Protein AF-L5LLX9-F1 (afdb_monomer_lite)

Sequence (230 aa):
MHPSSLPSRFGAACELLKAAAVCFLLDHAPSPGHPPTCQAASSGLTLPQDLESRKSFVHVKNLYLDSMDEDILYHLDLGTKTHNLPAMFEDVKHGMGIPSISIMLHELIKLLHHAQCCDVTMIRMGTSGGIGQGRLDGALCSFSREKKADYSKRAQIVAVRNIEMESTVFATMCRRCGLKAAAVCVTLLDRLECDQINLPHDILVEYQPRPQLLISNFIKQRVGLHDQPS

Structure (mmCIF, N/CA/C/O backbone):
data_AF-L5LLX9-F1
#
_entry.id   AF-L5LLX9-F1
#
loop_
_atom_site.group_PDB
_atom_site.id
_atom_site.type_symbol
_atom_site.label_atom_id
_atom_site.label_alt_id
_atom_site.label_comp_id
_atom_site.label_asym_id
_atom_site.label_entity_id
_atom_site.label_seq_id
_atom_site.pdbx_PDB_ins_code
_atom_site.Cartn_x
_atom_site.Cartn_y
_atom_site.Cartn_z
_atom_site.occupancy
_atom_site.B_iso_or_equiv
_atom_site.auth_seq_id
_atom_site.auth_comp_id
_atom_site.auth_asym_id
_atom_site.auth_atom_id
_atom_site.pdbx_PDB_model_num
ATOM 1 N N . MET A 1 1 ? 1.844 50.316 -21.489 1.00 34.97 1 MET A N 1
ATOM 2 C CA . MET A 1 1 ? 3.071 49.677 -20.969 1.00 34.97 1 MET A CA 1
ATOM 3 C C . MET A 1 1 ? 2.694 48.940 -19.696 1.00 34.97 1 MET A C 1
ATOM 5 O O . MET A 1 1 ? 2.284 49.575 -18.736 1.00 34.97 1 MET A O 1
ATOM 9 N N . HIS A 1 2 ? 2.678 47.611 -19.769 1.00 28.36 2 HIS A N 1
ATOM 10 C CA . HIS A 1 2 ? 2.251 46.700 -18.705 1.00 28.36 2 HIS A CA 1
ATOM 11 C C . HIS A 1 2 ? 3.305 46.595 -17.590 1.00 28.36 2 HIS A C 1
ATOM 13 O O . HIS A 1 2 ? 4.485 46.471 -17.916 1.00 28.36 2 HIS A O 1
ATOM 19 N N . PRO A 1 3 ? 2.904 46.530 -16.308 1.00 33.25 3 PRO A N 1
ATOM 20 C CA . PRO A 1 3 ? 3.707 45.923 -15.260 1.00 33.25 3 PRO A CA 1
ATOM 21 C C . PRO A 1 3 ? 3.476 44.404 -15.228 1.00 33.25 3 PRO A C 1
ATOM 23 O O . PRO A 1 3 ? 2.347 43.915 -15.291 1.00 33.25 3 PRO A O 1
ATOM 26 N N . SER A 1 4 ? 4.580 43.669 -15.157 1.00 31.38 4 SER A N 1
ATOM 27 C CA . SER A 1 4 ? 4.689 42.215 -15.053 1.00 31.38 4 SER A CA 1
ATOM 28 C C . SER A 1 4 ? 4.192 41.701 -13.697 1.00 31.38 4 SER A C 1
ATOM 30 O O . SER A 1 4 ? 4.775 42.021 -12.661 1.00 31.38 4 SER A O 1
ATOM 32 N N . SER A 1 5 ? 3.146 40.875 -13.706 1.00 34.12 5 SER A N 1
ATOM 33 C CA . SER A 1 5 ? 2.647 40.142 -12.543 1.00 34.12 5 SER A CA 1
ATOM 34 C C . SER A 1 5 ? 3.367 38.798 -12.379 1.00 34.12 5 SER A C 1
ATOM 36 O O . SER A 1 5 ? 3.485 38.008 -13.314 1.00 34.12 5 SER A O 1
ATOM 38 N N . LEU A 1 6 ? 3.839 38.540 -11.155 1.00 31.09 6 LEU A N 1
ATOM 39 C CA . LEU A 1 6 ? 4.259 37.224 -10.668 1.00 31.09 6 LEU A CA 1
ATOM 40 C C . LEU A 1 6 ? 3.142 36.181 -10.883 1.00 31.09 6 LEU A C 1
ATOM 42 O O . LEU A 1 6 ? 1.977 36.495 -10.620 1.00 31.09 6 LEU A O 1
ATOM 46 N N . PRO A 1 7 ? 3.457 34.923 -11.239 1.00 33.03 7 PRO A N 1
ATOM 47 C CA . PRO A 1 7 ? 2.467 33.858 -11.200 1.00 33.03 7 PRO A CA 1
ATOM 48 C C . PRO A 1 7 ? 2.087 33.546 -9.744 1.00 33.03 7 PRO A C 1
ATOM 50 O O . PRO A 1 7 ? 2.929 33.295 -8.880 1.00 33.03 7 PRO A O 1
ATOM 53 N N . SER A 1 8 ? 0.783 33.588 -9.476 1.00 31.34 8 SER A N 1
ATOM 54 C CA . SER A 1 8 ? 0.161 33.326 -8.182 1.00 31.34 8 SER A CA 1
ATOM 55 C C . SER A 1 8 ? 0.503 31.932 -7.646 1.00 31.34 8 SER A C 1
ATOM 57 O O . SER A 1 8 ? 0.314 30.926 -8.335 1.00 31.34 8 SER A O 1
ATOM 59 N N . ARG A 1 9 ? 0.894 31.874 -6.368 1.00 34.03 9 ARG A N 1
ATOM 60 C CA . ARG A 1 9 ? 1.218 30.678 -5.562 1.00 34.03 9 ARG A CA 1
ATOM 61 C C . ARG A 1 9 ? 0.104 29.615 -5.442 1.00 34.03 9 ARG A C 1
ATOM 63 O O . ARG A 1 9 ? 0.289 28.629 -4.742 1.00 34.03 9 ARG A O 1
ATOM 70 N N . PHE A 1 10 ? -1.016 29.765 -6.143 1.00 28.17 10 PHE A N 1
ATOM 71 C CA . PHE A 1 10 ? -2.101 28.780 -6.195 1.00 28.17 10 PHE A CA 1
ATOM 72 C C . PHE A 1 10 ? -1.931 27.716 -7.296 1.00 28.17 10 PHE A C 1
ATOM 74 O O . PHE A 1 10 ? -2.568 26.670 -7.232 1.00 28.17 10 PHE A O 1
ATOM 81 N N . GLY A 1 11 ? -1.044 27.932 -8.278 1.00 24.66 11 GLY A N 1
ATOM 82 C CA . GLY A 1 11 ? -0.850 26.997 -9.399 1.00 24.66 11 GLY A CA 1
ATOM 83 C C . GLY A 1 11 ? 0.030 25.775 -9.096 1.00 24.66 11 GLY A C 1
ATOM 84 O O . GLY A 1 11 ? -0.151 24.727 -9.705 1.00 24.66 11 GLY A O 1
ATOM 85 N N . ALA A 1 12 ? 0.951 25.866 -8.131 1.00 27.83 12 ALA A N 1
ATOM 86 C CA . ALA A 1 12 ? 1.911 24.790 -7.845 1.00 27.83 12 ALA A CA 1
ATOM 87 C C . ALA A 1 12 ? 1.344 23.670 -6.947 1.00 27.83 12 ALA A C 1
ATOM 89 O O . ALA A 1 12 ? 1.822 22.538 -6.990 1.00 27.83 12 ALA A O 1
ATOM 90 N N . ALA A 1 13 ? 0.289 23.952 -6.175 1.00 26.92 13 ALA A N 1
ATOM 91 C CA . ALA A 1 13 ? -0.373 22.951 -5.336 1.00 26.92 13 ALA A CA 1
ATOM 92 C C . ALA A 1 13 ? -1.176 21.920 -6.159 1.00 26.92 13 ALA A C 1
ATOM 94 O O . ALA A 1 13 ? -1.379 20.796 -5.706 1.00 26.92 13 ALA A O 1
ATOM 95 N N . CYS A 1 14 ? -1.579 22.269 -7.388 1.00 25.20 14 CYS A N 1
ATOM 96 C CA . CYS A 1 14 ? -2.302 21.364 -8.287 1.00 25.20 14 CYS A CA 1
ATOM 97 C C . CYS A 1 14 ? -1.404 20.296 -8.939 1.00 25.20 14 CYS A C 1
ATOM 99 O O . CYS A 1 14 ? -1.887 19.215 -9.268 1.00 25.20 14 CYS A O 1
ATOM 101 N N . GLU A 1 15 ? -0.099 20.547 -9.088 1.00 27.12 15 GLU A N 1
ATOM 102 C CA . GLU A 1 15 ? 0.833 19.564 -9.665 1.00 27.12 15 GLU A CA 1
ATOM 103 C C . GLU A 1 15 ? 1.359 18.569 -8.619 1.00 27.12 15 GLU A C 1
ATOM 105 O O . GLU A 1 15 ? 1.598 17.406 -8.943 1.00 27.12 15 GLU A O 1
ATOM 110 N N . LEU A 1 16 ? 1.437 18.958 -7.339 1.00 28.89 16 LEU A N 1
ATOM 111 C CA . LEU A 1 16 ? 1.829 18.032 -6.265 1.00 28.89 16 LEU A CA 1
ATOM 112 C C . LEU A 1 16 ? 0.781 16.934 -6.004 1.00 28.89 16 LEU A C 1
ATOM 114 O O . LEU A 1 16 ? 1.125 15.851 -5.534 1.00 28.89 16 LEU A O 1
ATOM 118 N N . LEU A 1 17 ? -0.485 17.178 -6.361 1.00 27.59 17 LEU A N 1
ATOM 119 C CA . LEU A 1 17 ? -1.554 16.178 -6.278 1.00 27.59 17 LEU A CA 1
ATOM 120 C C . LEU A 1 17 ? -1.518 15.133 -7.403 1.00 27.59 17 LEU A C 1
ATOM 122 O O . LEU A 1 17 ? -2.170 14.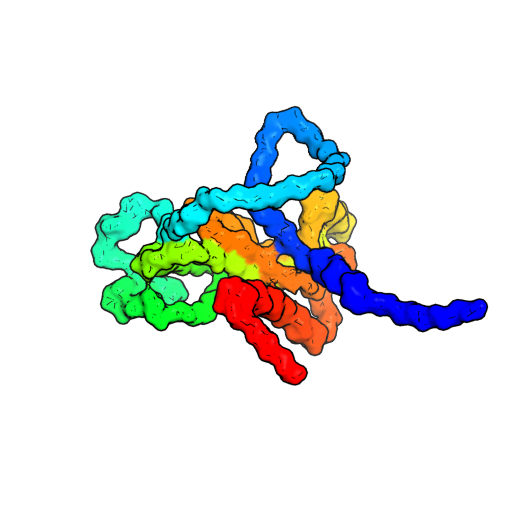100 -7.273 1.00 27.59 17 LEU A O 1
ATOM 126 N N . LYS A 1 18 ? -0.740 15.332 -8.475 1.00 26.73 18 LYS A N 1
ATOM 127 C CA . LYS A 1 18 ? -0.615 14.333 -9.553 1.00 26.73 18 LYS A CA 1
ATOM 128 C C . LYS A 1 18 ? 0.364 13.200 -9.227 1.00 26.73 18 LYS A C 1
ATOM 130 O O . LYS A 1 18 ? 0.332 12.170 -9.895 1.00 26.73 18 LYS A O 1
ATOM 135 N N . ALA A 1 19 ? 1.198 13.357 -8.196 1.00 28.95 19 ALA A N 1
ATOM 136 C CA . ALA A 1 19 ? 2.178 12.352 -7.773 1.00 28.95 19 ALA A CA 1
ATOM 137 C C . ALA A 1 19 ? 1.710 11.474 -6.595 1.00 28.95 19 ALA A C 1
ATOM 139 O O . ALA A 1 19 ? 2.349 10.467 -6.290 1.00 28.95 19 ALA A O 1
ATOM 140 N N . ALA A 1 20 ? 0.589 11.809 -5.950 1.00 28.53 20 ALA A N 1
ATOM 141 C CA . ALA A 1 20 ? -0.061 10.921 -4.998 1.00 28.53 20 ALA A CA 1
ATOM 142 C C . ALA A 1 20 ? -0.943 9.952 -5.789 1.00 28.53 20 ALA A C 1
ATOM 144 O O . ALA A 1 20 ? -1.993 10.333 -6.301 1.00 28.53 20 ALA A O 1
ATOM 145 N N . ALA A 1 21 ? -0.505 8.701 -5.934 1.00 33.38 21 ALA A N 1
ATOM 146 C CA . ALA A 1 21 ? -1.344 7.639 -6.468 1.00 33.38 21 ALA A CA 1
ATOM 147 C C . ALA A 1 21 ? -2.553 7.459 -5.535 1.00 33.38 21 ALA A C 1
ATOM 149 O O . ALA A 1 21 ? -2.498 6.738 -4.542 1.00 33.38 21 ALA A O 1
ATOM 150 N N . VAL A 1 22 ? -3.641 8.166 -5.840 1.00 34.09 22 VAL A N 1
ATOM 151 C CA . VAL A 1 22 ? -4.954 7.949 -5.247 1.00 34.09 22 VAL A CA 1
ATOM 152 C C . VAL A 1 22 ? -5.405 6.579 -5.736 1.00 34.09 22 VAL A C 1
ATOM 154 O O . VAL A 1 22 ? -5.939 6.433 -6.835 1.00 34.09 22 VAL A O 1
ATOM 157 N N . CYS A 1 23 ? -5.159 5.547 -4.931 1.00 31.33 23 CYS A N 1
ATOM 158 C CA . CYS A 1 23 ? -5.988 4.356 -4.988 1.00 31.33 23 CYS A CA 1
ATOM 159 C C . CYS A 1 23 ? -7.395 4.857 -4.647 1.00 31.33 23 CYS A C 1
ATOM 161 O O . CYS A 1 23 ? -7.635 5.275 -3.512 1.00 31.33 23 CYS A O 1
ATOM 163 N N . PHE A 1 24 ? -8.252 4.973 -5.666 1.00 29.52 24 PHE A N 1
ATOM 164 C CA . PHE A 1 24 ? -9.612 5.478 -5.522 1.00 29.52 24 PHE A CA 1
ATOM 165 C C . PHE A 1 24 ? -10.263 4.822 -4.307 1.00 29.52 24 PHE A C 1
ATOM 167 O O . PHE A 1 24 ? -10.230 3.598 -4.158 1.00 29.52 24 PHE A O 1
ATOM 174 N N . LEU A 1 25 ? -10.845 5.668 -3.454 1.00 30.27 25 LEU A N 1
ATOM 175 C CA . LEU A 1 25 ? -11.886 5.280 -2.517 1.00 30.27 25 LEU A CA 1
ATOM 176 C C . LEU A 1 25 ? -12.782 4.267 -3.234 1.00 30.27 25 LEU A C 1
ATOM 178 O O . LEU A 1 25 ? -13.379 4.590 -4.260 1.00 30.27 25 LEU A O 1
ATOM 182 N N . LEU A 1 26 ? -12.825 3.032 -2.733 1.00 32.56 26 LEU A N 1
ATOM 183 C CA . LEU A 1 26 ? -13.758 2.007 -3.193 1.00 32.56 26 LEU A CA 1
ATOM 184 C C . LEU A 1 26 ? -15.173 2.358 -2.708 1.00 32.56 26 LEU A C 1
ATOM 186 O O . LEU A 1 26 ? -15.814 1.546 -2.047 1.00 32.56 26 LEU A O 1
ATOM 190 N N . ASP A 1 27 ? -15.652 3.556 -3.032 1.00 30.58 27 ASP A N 1
ATOM 191 C CA . ASP A 1 27 ? -17.073 3.848 -3.035 1.00 30.58 27 ASP A CA 1
ATOM 192 C C . ASP A 1 27 ? -17.592 3.620 -4.455 1.00 30.58 27 ASP A C 1
ATOM 194 O O . ASP A 1 27 ? -17.267 4.328 -5.403 1.00 30.58 27 ASP A O 1
ATOM 198 N N . HIS A 1 28 ? -18.388 2.554 -4.547 1.00 31.61 28 HIS A N 1
ATOM 199 C CA . HIS A 1 28 ? -19.226 2.129 -5.667 1.00 31.61 28 HIS A CA 1
ATOM 200 C C . HIS A 1 28 ? -18.502 1.507 -6.873 1.00 31.61 28 HIS A C 1
ATOM 202 O O . HIS A 1 28 ? -18.002 2.163 -7.780 1.00 31.61 28 HIS A O 1
ATOM 208 N N . ALA A 1 29 ? -18.538 0.170 -6.916 1.00 31.05 29 ALA A N 1
ATOM 209 C CA . ALA A 1 29 ? -18.331 -0.572 -8.153 1.00 31.05 29 ALA A CA 1
ATOM 210 C C . ALA A 1 29 ? -19.481 -0.256 -9.137 1.00 31.05 29 ALA A C 1
ATOM 212 O O . ALA A 1 29 ? -20.641 -0.324 -8.720 1.00 31.05 29 ALA A O 1
ATOM 213 N N . PRO A 1 30 ? -19.211 0.047 -10.420 1.00 33.12 30 PRO A N 1
ATOM 214 C CA . PRO A 1 30 ? -20.263 0.172 -11.416 1.00 33.12 30 PRO A CA 1
ATOM 215 C C . PRO A 1 30 ? -20.834 -1.210 -11.753 1.00 33.12 30 PRO A C 1
ATOM 217 O O . PRO A 1 30 ? -20.099 -2.181 -11.943 1.00 33.12 30 PRO A O 1
ATOM 220 N N . SER A 1 31 ? -22.160 -1.295 -11.830 1.00 31.69 31 SER A N 1
ATOM 221 C CA . SER A 1 31 ? -22.887 -2.459 -12.339 1.00 31.69 31 SER A CA 1
ATOM 222 C C . SER A 1 31 ? -22.515 -2.750 -13.806 1.00 31.69 31 SER A C 1
ATOM 224 O O . SER A 1 31 ? -22.332 -1.810 -14.584 1.00 31.69 31 SER A O 1
ATOM 226 N N . PRO A 1 32 ? -22.409 -4.027 -14.218 1.00 32.22 32 PRO A N 1
ATOM 227 C CA . PRO A 1 32 ? -21.946 -4.386 -15.554 1.00 32.22 32 PRO A CA 1
ATOM 228 C C . PRO A 1 32 ? -23.016 -4.071 -16.610 1.00 32.22 32 PRO A C 1
ATOM 230 O O . PRO A 1 32 ? -24.136 -4.564 -16.513 1.00 32.22 32 PRO A O 1
ATOM 233 N N . GLY A 1 33 ? -22.671 -3.271 -17.629 1.00 38.00 33 GLY A N 1
ATOM 234 C CA . GLY A 1 33 ? -23.539 -3.085 -18.802 1.00 38.00 33 GLY A CA 1
ATOM 235 C C . GLY A 1 33 ? -23.416 -1.788 -19.610 1.00 38.00 33 GLY A C 1
ATOM 236 O O . GLY A 1 33 ? -24.033 -1.715 -20.670 1.00 38.00 33 GLY A O 1
ATOM 237 N N . HIS A 1 34 ? -22.648 -0.775 -19.190 1.00 33.97 34 HIS A N 1
ATOM 238 C CA . HIS A 1 34 ? -22.508 0.479 -19.954 1.00 33.97 34 HIS A CA 1
ATOM 239 C C . HIS A 1 34 ? -21.045 0.927 -20.120 1.00 33.97 34 HIS A C 1
ATOM 241 O O . HIS A 1 34 ? -20.275 0.843 -19.162 1.00 33.97 34 HIS A O 1
ATOM 247 N N . PRO A 1 35 ? -20.642 1.404 -21.317 1.00 29.98 35 PRO A N 1
ATOM 248 C CA . PRO A 1 35 ? -19.323 1.990 -21.529 1.00 29.98 35 PRO A CA 1
ATOM 249 C C . PRO A 1 35 ? -19.199 3.330 -20.776 1.00 29.98 35 PRO A C 1
ATOM 251 O O . PRO A 1 35 ? -20.192 4.049 -20.641 1.00 29.98 35 PRO A O 1
ATOM 254 N N . PRO A 1 36 ? -18.003 3.697 -20.278 1.00 34.09 36 PRO A N 1
ATOM 255 C CA . PRO A 1 36 ? -17.826 4.937 -19.537 1.00 34.09 36 PRO A CA 1
ATOM 256 C C . PRO A 1 36 ? -17.851 6.132 -20.497 1.00 34.09 36 PRO A C 1
ATOM 258 O O . PRO A 1 36 ? -16.930 6.333 -21.287 1.00 34.09 36 PRO A O 1
ATOM 261 N N . THR A 1 37 ? -18.904 6.942 -20.411 1.00 30.22 37 THR A N 1
ATOM 262 C CA . THR A 1 37 ? -18.988 8.245 -21.083 1.00 30.22 37 THR A CA 1
ATOM 263 C C . THR A 1 37 ? -18.555 9.333 -20.103 1.00 30.22 37 THR A C 1
ATOM 265 O O . THR A 1 37 ? -19.164 9.499 -19.049 1.00 30.22 37 THR A O 1
ATOM 268 N N . CYS A 1 38 ? -17.504 10.083 -20.437 1.00 28.23 38 CYS A N 1
ATOM 269 C CA . CYS A 1 38 ? -17.106 11.273 -19.689 1.00 28.23 38 CYS A CA 1
ATOM 270 C C . CYS A 1 38 ? -18.073 12.424 -19.994 1.00 28.23 38 CYS A C 1
ATOM 272 O O . CYS A 1 38 ? -18.045 12.978 -21.091 1.00 28.23 38 CYS A O 1
ATOM 274 N N . GLN A 1 39 ? -18.886 12.826 -19.017 1.00 28.97 39 GLN A N 1
ATOM 275 C CA . GLN A 1 39 ? -19.515 14.145 -19.007 1.00 28.97 39 GLN A CA 1
ATOM 276 C C . GLN A 1 39 ? -19.208 14.850 -17.688 1.00 28.97 39 GLN A C 1
ATOM 278 O O . GLN A 1 39 ? -19.404 14.304 -16.605 1.00 28.97 39 GLN A O 1
ATOM 283 N N . ALA A 1 40 ? -18.698 16.074 -17.806 1.00 35.62 40 ALA A N 1
ATOM 284 C CA . ALA A 1 40 ? -18.550 17.002 -16.702 1.00 35.62 40 ALA A CA 1
ATOM 285 C C . ALA A 1 40 ? -19.939 17.543 -16.336 1.00 35.62 40 ALA A C 1
ATOM 287 O O . ALA A 1 40 ? -20.540 18.275 -17.118 1.00 35.62 40 ALA A O 1
ATOM 288 N N . ALA A 1 41 ? -20.449 17.177 -15.162 1.00 28.48 41 ALA A N 1
ATOM 289 C CA . ALA A 1 41 ? -21.656 17.770 -14.602 1.00 28.48 41 ALA A CA 1
ATOM 290 C C . ALA A 1 41 ? -21.266 18.715 -13.461 1.00 28.48 41 ALA A C 1
ATOM 292 O O . ALA A 1 41 ? -20.909 18.294 -12.361 1.00 28.48 41 ALA A O 1
ATOM 293 N N . SER A 1 42 ? -21.317 20.012 -13.751 1.00 39.03 42 SER A N 1
ATOM 294 C CA . SER A 1 42 ? -21.373 21.079 -12.762 1.00 39.03 42 SER A CA 1
ATOM 295 C C . SER A 1 42 ? -22.816 21.230 -12.278 1.00 39.03 42 SER A C 1
ATOM 297 O O . SER A 1 42 ? -23.642 21.809 -12.980 1.00 39.03 42 SER A O 1
ATOM 299 N N . SER A 1 43 ? -23.133 20.749 -11.081 1.00 32.53 43 SER A N 1
ATOM 300 C CA . SER A 1 43 ? -24.345 21.169 -10.370 1.00 32.53 43 SER A CA 1
ATOM 301 C C . SER A 1 43 ? -24.178 20.920 -8.878 1.00 32.53 43 SER A C 1
ATOM 303 O O . SER A 1 43 ? -23.893 19.800 -8.460 1.00 32.53 43 SER A O 1
ATOM 305 N N . GLY A 1 44 ? -24.310 21.995 -8.098 1.00 42.50 44 GLY A N 1
ATOM 306 C CA . GLY A 1 44 ? -24.160 21.997 -6.650 1.00 42.50 44 GLY A CA 1
ATOM 307 C C . GLY A 1 44 ? -25.065 20.978 -5.965 1.00 42.50 44 GLY A C 1
ATOM 308 O O . GLY A 1 44 ? -26.260 20.906 -6.238 1.00 42.50 44 GLY A O 1
ATOM 309 N N . LEU A 1 45 ? -24.473 20.215 -5.052 1.00 28.69 45 LEU A N 1
ATOM 310 C CA . LEU A 1 45 ? -25.176 19.362 -4.106 1.00 28.69 45 LEU A CA 1
ATOM 311 C C . LEU A 1 45 ? -25.095 20.036 -2.739 1.00 28.69 45 LEU A C 1
ATOM 313 O O . LEU A 1 45 ? -24.060 20.022 -2.075 1.00 28.69 45 LEU A O 1
ATOM 317 N N . THR A 1 46 ? -26.195 20.664 -2.342 1.00 29.03 46 THR A N 1
ATOM 318 C CA . THR A 1 46 ? -26.475 21.015 -0.951 1.00 29.03 46 THR A CA 1
ATOM 319 C C . THR A 1 46 ? -26.511 19.723 -0.134 1.00 29.03 46 THR A C 1
ATOM 321 O O . THR A 1 46 ? -27.255 18.800 -0.461 1.00 29.03 46 THR A O 1
ATOM 324 N N . LEU A 1 47 ? -25.680 19.644 0.908 1.00 30.00 47 LEU A N 1
ATOM 325 C CA . LEU A 1 47 ? -25.637 18.506 1.827 1.00 30.00 47 LEU A CA 1
ATOM 326 C C . LEU A 1 47 ? -26.964 18.430 2.610 1.00 30.00 47 LEU A C 1
ATOM 328 O O . LEU A 1 47 ? -27.328 19.429 3.238 1.00 30.00 47 LEU A O 1
ATOM 332 N N . PRO A 1 48 ? -27.676 17.290 2.631 1.00 30.98 48 PRO A N 1
ATOM 333 C CA . PRO A 1 48 ? -28.788 17.098 3.551 1.00 30.98 48 PRO A CA 1
ATOM 334 C C . PRO A 1 48 ? -28.282 17.119 4.999 1.00 30.98 48 PRO A C 1
ATOM 336 O O . PRO A 1 48 ? -27.362 16.383 5.362 1.00 30.98 48 PRO A O 1
ATOM 339 N N . GLN A 1 49 ? -28.888 17.977 5.815 1.00 37.94 49 GLN A N 1
ATOM 340 C CA . GLN A 1 49 ? -28.796 17.942 7.270 1.00 37.94 49 GLN A CA 1
ATOM 341 C C . GLN A 1 49 ? -29.676 16.780 7.746 1.00 37.94 49 GLN A C 1
ATOM 343 O O . GLN A 1 49 ? -30.888 16.905 7.657 1.00 37.94 49 GLN A O 1
ATOM 348 N N . ASP A 1 50 ? -29.066 15.634 8.079 1.00 37.19 50 ASP A N 1
ATOM 349 C CA . ASP A 1 50 ? -29.551 14.604 9.033 1.00 37.19 50 ASP A CA 1
ATOM 350 C C . ASP A 1 50 ? -28.856 13.244 8.809 1.00 37.19 50 ASP A C 1
ATOM 352 O O . ASP A 1 50 ? -29.483 12.216 8.554 1.00 37.19 50 ASP A O 1
ATOM 356 N N . LEU A 1 51 ? -27.524 13.208 8.935 1.00 41.94 51 LEU A N 1
ATOM 357 C CA . LEU A 1 51 ? -26.816 11.948 9.174 1.00 41.94 51 LEU A CA 1
ATOM 358 C C . LEU A 1 51 ? -26.329 11.941 10.618 1.00 41.94 51 LEU A C 1
ATOM 360 O O . LEU A 1 51 ? -25.194 12.312 10.914 1.00 41.94 51 LEU A O 1
ATOM 364 N N . GLU A 1 52 ? -27.211 11.529 11.524 1.00 41.84 52 GLU A N 1
ATOM 365 C CA . GLU A 1 52 ? -26.818 11.078 12.854 1.00 41.84 52 GLU A CA 1
ATOM 366 C C . GLU A 1 52 ? -25.688 10.049 12.676 1.00 41.84 52 GLU A C 1
ATOM 368 O O . GLU A 1 52 ? -25.879 8.967 12.114 1.00 41.84 52 GLU A O 1
ATOM 373 N N . SER A 1 53 ? -24.471 10.450 13.046 1.00 49.84 53 SER A N 1
ATOM 374 C CA . SER A 1 53 ? -23.233 9.701 12.836 1.00 49.84 53 SER A CA 1
ATOM 375 C C . SER A 1 53 ? -23.275 8.392 13.624 1.00 49.84 53 SER A C 1
ATOM 377 O O . SER A 1 53 ? -22.811 8.326 14.763 1.00 49.84 53 SER A O 1
ATOM 379 N N . ARG A 1 54 ? -23.840 7.332 13.037 1.00 58.38 54 ARG A N 1
ATOM 380 C CA . ARG A 1 54 ? -23.755 5.981 13.600 1.00 58.38 54 ARG A CA 1
ATOM 381 C C . ARG A 1 54 ? -22.282 5.595 13.709 1.00 58.38 54 ARG A C 1
ATOM 383 O O . ARG A 1 54 ? -21.624 5.410 12.688 1.00 58.38 54 ARG A O 1
ATOM 390 N N . LYS A 1 55 ? -21.795 5.460 14.945 1.00 66.12 55 LYS A N 1
ATOM 391 C CA . LYS A 1 55 ? -20.458 4.937 15.246 1.00 66.12 55 LYS A CA 1
ATOM 392 C C . LYS A 1 55 ? -20.311 3.549 14.627 1.00 66.12 55 LYS A C 1
ATOM 394 O O . LYS A 1 55 ? -21.086 2.647 14.951 1.00 66.12 55 LYS A O 1
ATOM 399 N N . SER A 1 56 ? -19.339 3.374 13.737 1.00 80.19 56 SER A N 1
ATOM 400 C CA . SER A 1 56 ? -19.057 2.082 13.108 1.00 80.19 56 SER A CA 1
ATOM 401 C C . SER A 1 56 ? -17.975 1.358 13.899 1.00 80.19 56 SER A C 1
ATOM 403 O O . SER A 1 56 ? -16.812 1.758 13.863 1.00 80.19 56 SER A O 1
ATOM 405 N N . PHE A 1 57 ? -18.341 0.298 14.617 1.00 83.25 57 PHE A N 1
ATOM 406 C CA . PHE A 1 57 ? -17.383 -0.526 15.358 1.00 83.25 57 PHE A CA 1
ATOM 407 C C . PHE A 1 57 ? -16.523 -1.379 14.422 1.00 83.25 57 PHE A C 1
ATOM 409 O O . PHE A 1 57 ? -16.931 -1.719 13.310 1.00 83.25 57 PHE A O 1
ATOM 416 N N . VAL A 1 58 ? -15.322 -1.745 14.876 1.00 81.44 58 VAL A N 1
ATOM 417 C CA . VAL A 1 58 ? -14.483 -2.705 14.151 1.00 81.44 58 VAL A CA 1
ATOM 418 C C . VAL A 1 58 ? -15.114 -4.094 14.226 1.00 81.44 58 VAL A C 1
ATOM 420 O O . VAL A 1 58 ? -15.330 -4.639 15.309 1.00 81.44 58 VAL A O 1
ATOM 423 N N . HIS A 1 59 ? -15.394 -4.684 13.064 1.00 83.19 59 HIS A N 1
ATOM 424 C CA . HIS A 1 59 ? -16.038 -5.990 12.969 1.00 83.19 59 HIS A CA 1
ATOM 425 C C . HIS A 1 59 ? -15.044 -7.074 12.543 1.00 83.19 59 HIS A C 1
ATOM 427 O O . HIS A 1 59 ? -14.457 -7.012 11.458 1.00 83.19 59 HIS A O 1
ATOM 433 N N . VAL A 1 60 ? -14.907 -8.120 13.359 1.00 83.94 60 VAL A N 1
ATOM 434 C CA . VAL A 1 60 ? -14.164 -9.333 12.995 1.00 83.94 60 VAL A CA 1
ATOM 435 C C . VAL A 1 60 ? -15.138 -10.381 12.465 1.00 83.94 60 VAL A C 1
ATOM 437 O O . VAL A 1 60 ? -16.181 -10.642 13.053 1.00 83.94 60 VAL A O 1
ATOM 440 N N . LYS A 1 61 ? -14.800 -11.000 11.331 1.00 83.69 61 LYS A N 1
ATOM 441 C CA . LYS A 1 61 ? -15.585 -12.089 10.731 1.00 83.69 61 LYS A CA 1
ATOM 442 C C . LYS A 1 61 ? -14.962 -13.438 11.075 1.00 83.69 61 LYS A C 1
ATOM 444 O O . LYS A 1 61 ? -14.409 -14.101 10.199 1.00 83.69 61 LYS A O 1
ATOM 449 N N . ASN A 1 62 ? -15.027 -13.812 12.349 1.00 86.31 62 ASN A N 1
ATOM 450 C CA . ASN A 1 62 ? -14.563 -15.103 12.847 1.00 86.31 62 ASN A CA 1
ATOM 451 C C . ASN A 1 62 ? -15.561 -15.650 13.878 1.00 86.31 62 ASN A C 1
ATOM 453 O O . ASN A 1 62 ? -15.655 -15.110 14.972 1.00 86.31 62 ASN A O 1
ATOM 457 N N . LEU A 1 63 ? -16.271 -16.726 13.525 1.00 85.44 63 LEU A N 1
ATOM 458 C CA . LEU A 1 63 ? -17.316 -17.341 14.358 1.00 85.44 63 LEU A CA 1
ATOM 459 C C . LEU A 1 63 ? -16.797 -17.893 15.689 1.00 85.44 63 LEU A C 1
ATOM 461 O O . LEU A 1 63 ? -17.568 -18.052 16.626 1.00 85.44 63 LEU A O 1
ATOM 465 N N . TYR A 1 64 ? -15.508 -18.218 15.754 1.00 88.00 64 TYR A N 1
ATOM 466 C CA . TYR A 1 64 ? -14.926 -18.868 16.921 1.00 88.00 64 TYR A CA 1
ATOM 467 C C . TYR A 1 64 ? -14.384 -17.873 17.939 1.00 88.00 64 TYR A C 1
ATOM 469 O O . TYR A 1 64 ? -14.151 -18.271 19.074 1.00 88.00 64 TYR A O 1
ATOM 477 N N . LEU A 1 65 ? -14.194 -16.603 17.560 1.00 84.88 65 LEU A N 1
ATOM 478 C CA . LEU A 1 65 ? -13.486 -15.633 18.395 1.00 84.88 65 LEU A CA 1
ATOM 479 C C . LEU A 1 65 ? -14.182 -15.421 19.748 1.00 84.88 65 LEU A C 1
ATOM 481 O O . LEU A 1 65 ? -13.512 -15.420 20.773 1.00 84.88 65 LEU A O 1
ATOM 485 N N . ASP A 1 66 ? -15.514 -15.353 19.751 1.00 82.56 66 ASP A N 1
ATOM 486 C CA . ASP A 1 66 ? -16.320 -15.141 20.962 1.00 82.56 66 ASP A CA 1
ATOM 487 C C . ASP A 1 66 ? -16.325 -16.354 21.907 1.00 82.56 66 ASP A C 1
ATOM 489 O O . ASP A 1 66 ? -16.644 -16.229 23.086 1.00 82.56 66 ASP A O 1
ATOM 493 N N . SER A 1 67 ? -15.994 -17.541 21.389 1.00 85.88 67 SER A N 1
ATOM 494 C CA . SER A 1 67 ? -15.976 -18.792 22.158 1.00 85.88 67 SER A CA 1
ATOM 495 C C . SER A 1 67 ? -14.620 -19.108 22.793 1.00 85.88 67 SER A C 1
ATOM 497 O O . SER A 1 67 ? -14.492 -20.119 23.478 1.00 85.88 67 SER A O 1
ATOM 499 N N . MET A 1 68 ? -13.597 -18.288 22.535 1.00 84.12 68 MET A N 1
ATOM 500 C CA . MET A 1 68 ? -12.251 -18.510 23.061 1.00 84.12 68 MET A CA 1
ATOM 501 C C . MET A 1 68 ? -12.125 -17.947 24.481 1.00 84.12 68 MET A C 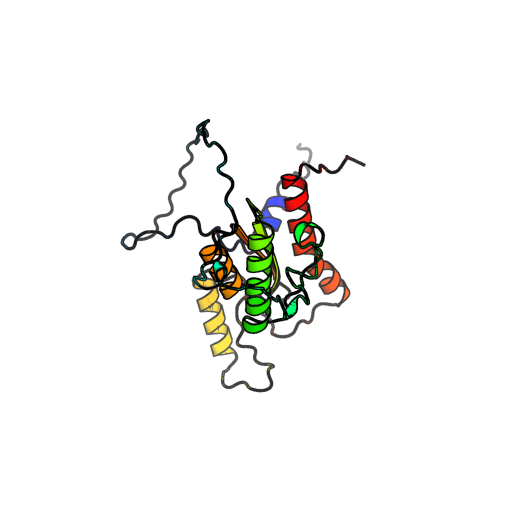1
ATOM 503 O O . MET A 1 68 ? -12.451 -16.787 24.718 1.00 84.12 68 MET A O 1
ATOM 507 N N . ASP A 1 69 ? -11.573 -18.739 25.408 1.00 84.12 69 ASP A N 1
ATOM 508 C CA . ASP A 1 69 ? -11.289 -18.296 26.787 1.00 84.12 69 ASP A CA 1
ATOM 509 C C . ASP A 1 69 ? -10.217 -17.191 26.851 1.00 84.12 69 ASP A C 1
ATOM 511 O O . ASP A 1 69 ? -10.138 -16.425 27.817 1.00 84.12 69 ASP A O 1
ATOM 515 N N . GLU A 1 70 ? -9.328 -17.152 25.857 1.00 86.19 70 GLU A N 1
ATOM 516 C CA . GLU A 1 70 ? -8.258 -16.168 25.717 1.00 86.19 70 GLU A CA 1
ATOM 517 C C . GLU A 1 70 ? -7.816 -16.047 24.260 1.00 86.19 70 GLU A C 1
ATOM 519 O O . GLU A 1 70 ? -7.759 -17.042 23.535 1.00 86.19 70 GLU A O 1
ATOM 524 N N . ASP A 1 71 ? -7.462 -14.828 23.852 1.00 83.44 71 ASP A N 1
ATOM 525 C CA . ASP A 1 71 ? -6.910 -14.545 22.532 1.00 83.44 71 ASP A CA 1
ATOM 526 C C . ASP A 1 71 ? -5.508 -13.937 22.676 1.00 83.44 71 ASP A C 1
ATOM 528 O O . ASP A 1 71 ? -5.341 -12.836 23.206 1.00 83.44 71 ASP A O 1
ATOM 532 N N . ILE A 1 72 ? -4.498 -14.682 22.222 1.00 80.06 72 ILE A N 1
ATOM 533 C CA . ILE A 1 72 ? -3.090 -14.276 22.258 1.00 80.06 72 ILE A CA 1
ATOM 534 C C . ILE A 1 72 ? -2.702 -13.739 20.875 1.00 80.06 72 ILE A C 1
ATOM 536 O O . ILE A 1 72 ? -2.821 -14.425 19.856 1.00 80.06 72 ILE A O 1
ATOM 540 N N . LEU A 1 73 ? -2.231 -12.494 20.841 1.00 77.12 73 LEU A N 1
ATOM 541 C CA . LEU A 1 73 ? -1.716 -11.805 19.660 1.00 77.12 73 LEU A CA 1
ATOM 542 C C . LEU A 1 73 ? -0.196 -11.993 19.616 1.00 77.12 73 LEU A C 1
ATOM 544 O O . LEU A 1 73 ? 0.573 -11.133 20.045 1.00 77.12 73 LEU A O 1
ATOM 548 N N . TYR A 1 74 ? 0.222 -13.173 19.161 1.00 65.44 74 TYR A N 1
ATOM 549 C CA . TYR A 1 74 ? 1.605 -13.643 19.255 1.00 65.44 74 TYR A CA 1
ATOM 550 C C . TYR A 1 74 ? 2.631 -12.723 18.586 1.00 65.44 74 TYR A C 1
ATOM 552 O O . TYR A 1 74 ? 3.734 -12.577 19.104 1.00 65.44 74 TYR A O 1
ATOM 560 N N . HIS A 1 75 ? 2.306 -12.117 17.443 1.00 76.81 75 HIS A N 1
ATOM 561 C CA . HIS A 1 75 ? 3.261 -11.306 16.680 1.00 76.81 75 HIS A CA 1
ATOM 562 C C . HIS A 1 75 ? 3.345 -9.862 17.178 1.00 76.81 75 HIS A C 1
ATOM 564 O O . HIS A 1 75 ? 4.313 -9.169 16.869 1.00 76.81 75 HIS A O 1
ATOM 570 N N . LEU A 1 76 ? 2.354 -9.418 17.950 1.00 70.06 76 LEU A N 1
ATOM 571 C CA . LEU A 1 76 ? 2.396 -8.164 18.697 1.00 70.06 76 LEU A CA 1
ATOM 572 C C . LEU A 1 76 ? 2.933 -8.348 20.127 1.00 70.06 76 LEU A C 1
ATOM 574 O O . LEU A 1 76 ? 3.163 -7.349 20.798 1.00 70.06 76 LEU A O 1
ATOM 578 N N . ASP A 1 77 ? 3.139 -9.595 20.570 1.00 71.31 77 ASP A N 1
ATOM 579 C CA . ASP A 1 77 ? 3.466 -9.977 21.955 1.00 71.31 77 ASP A CA 1
ATOM 580 C C . ASP A 1 77 ? 2.451 -9.433 22.980 1.00 71.31 77 ASP A C 1
ATOM 582 O O . ASP A 1 77 ? 2.785 -8.995 24.079 1.00 71.31 77 ASP A O 1
ATOM 586 N N . LEU A 1 78 ? 1.167 -9.435 22.601 1.00 69.62 78 LEU A N 1
ATOM 587 C CA . LEU A 1 78 ? 0.070 -8.930 23.428 1.00 69.62 78 LEU A CA 1
ATOM 588 C C . LEU A 1 78 ? -0.918 -10.051 23.759 1.00 69.62 78 LEU A C 1
ATOM 590 O O . LEU A 1 78 ? -1.318 -10.834 22.900 1.00 69.62 78 LEU A O 1
ATOM 594 N N . GLY A 1 79 ? -1.364 -10.102 25.013 1.00 65.88 79 GLY A N 1
ATOM 595 C CA . GLY A 1 79 ? -2.409 -11.016 25.482 1.00 65.88 79 GLY A CA 1
ATOM 596 C C . GLY A 1 79 ? -3.524 -10.252 26.185 1.00 65.88 79 GLY A C 1
ATOM 597 O O . GLY A 1 79 ? -3.254 -9.317 26.942 1.00 65.88 79 GLY A O 1
ATOM 598 N N . THR A 1 80 ? -4.782 -10.644 25.957 1.00 70.50 80 THR A N 1
ATOM 599 C CA . THR A 1 80 ? -5.941 -9.935 26.531 1.00 70.50 80 THR A CA 1
ATOM 600 C C . THR A 1 80 ? -6.003 -10.003 28.058 1.00 70.50 80 THR A C 1
ATOM 602 O O . THR A 1 80 ? -6.537 -9.087 28.679 1.00 70.50 80 THR A O 1
ATOM 605 N N . LYS A 1 81 ? -5.431 -11.040 28.684 1.00 75.00 81 LYS A N 1
ATOM 606 C CA . LYS A 1 81 ? -5.347 -11.149 30.152 1.00 75.00 81 LYS A CA 1
ATOM 607 C C . LYS A 1 81 ? -4.108 -10.486 30.751 1.00 75.00 81 LYS A C 1
ATOM 609 O O . LYS A 1 81 ? -4.073 -10.257 31.957 1.00 75.00 81 LYS A O 1
ATOM 614 N N . THR A 1 82 ? -3.091 -10.200 29.940 1.00 67.00 82 THR A N 1
ATOM 615 C CA . THR A 1 82 ? -1.786 -9.712 30.411 1.00 67.00 82 THR A CA 1
ATOM 616 C C . THR A 1 82 ? -1.588 -8.210 30.206 1.00 67.00 82 THR A C 1
ATOM 618 O O . THR A 1 82 ? -0.736 -7.629 30.873 1.00 67.00 82 THR A O 1
ATOM 621 N N . HIS A 1 83 ? -2.381 -7.563 29.343 1.00 67.75 83 HIS A N 1
ATOM 622 C CA . HIS A 1 83 ? -2.175 -6.169 28.936 1.00 67.75 83 HIS A CA 1
ATOM 623 C C . HIS A 1 83 ? -3.475 -5.344 28.904 1.00 67.75 83 HIS A C 1
ATOM 625 O O . HIS A 1 83 ? -4.530 -5.830 28.501 1.00 67.75 83 HIS A O 1
ATOM 631 N N . ASN A 1 84 ? -3.393 -4.055 29.264 1.00 68.12 84 ASN A N 1
ATOM 632 C CA . ASN A 1 84 ? -4.489 -3.090 29.093 1.00 68.12 84 ASN A CA 1
ATOM 633 C C . ASN A 1 84 ? -4.450 -2.507 27.672 1.00 68.12 84 ASN A C 1
ATOM 635 O O . ASN A 1 84 ? -3.925 -1.420 27.434 1.00 68.12 84 ASN A O 1
ATOM 639 N N . LEU A 1 85 ? -4.992 -3.274 26.727 1.00 64.31 85 LEU A N 1
ATOM 640 C CA . LEU A 1 85 ? -4.945 -2.994 25.290 1.00 64.31 85 LEU A CA 1
ATOM 641 C C . LEU A 1 85 ? -5.449 -1.588 24.892 1.00 64.31 85 LEU A C 1
ATOM 643 O O . LEU A 1 85 ? -4.780 -0.950 24.080 1.00 64.31 85 LEU A O 1
ATOM 647 N N . PRO A 1 86 ? -6.535 -1.038 25.482 1.00 59.00 86 PRO A N 1
ATOM 648 C CA . PRO A 1 86 ? -6.945 0.348 25.240 1.00 59.00 86 PRO A CA 1
ATOM 649 C C . PRO A 1 86 ? -5.870 1.419 25.491 1.00 59.00 86 PRO A C 1
ATOM 651 O O . PRO A 1 86 ? -5.929 2.486 24.883 1.00 59.00 86 PRO A O 1
ATOM 654 N N . ALA A 1 87 ? -4.903 1.165 26.377 1.00 57.50 87 ALA A N 1
ATOM 655 C CA . ALA A 1 87 ? -3.908 2.149 26.800 1.00 57.50 87 ALA A CA 1
ATOM 656 C C . ALA A 1 87 ? -2.589 2.118 25.994 1.00 57.50 87 ALA A C 1
ATOM 658 O O . ALA A 1 87 ? -1.757 2.997 26.195 1.00 57.50 87 ALA A O 1
ATOM 659 N N . MET A 1 88 ? -2.373 1.133 25.110 1.00 59.50 88 MET A N 1
ATOM 660 C CA . MET A 1 88 ? -1.034 0.767 24.599 1.00 59.50 88 MET A CA 1
ATOM 661 C C . MET A 1 88 ? -0.765 1.064 23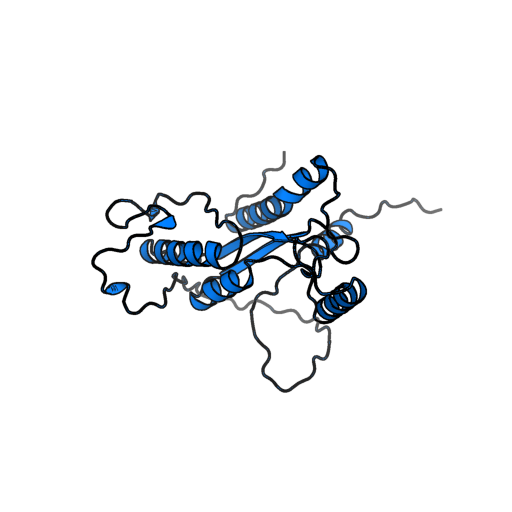.107 1.00 59.50 88 MET A C 1
ATOM 663 O O . MET A 1 88 ? 0.179 0.523 22.537 1.00 59.50 88 MET A O 1
ATOM 667 N N . PHE A 1 89 ? -1.567 1.887 22.427 1.00 57.53 89 PHE A N 1
ATOM 668 C CA . PHE A 1 89 ? -1.434 2.058 20.970 1.00 57.53 89 PHE A CA 1
ATOM 669 C C . PHE A 1 89 ? -0.205 2.902 20.552 1.00 57.53 89 PHE A C 1
ATOM 671 O O . PHE A 1 89 ? -0.274 4.130 20.505 1.00 57.53 89 PHE A O 1
ATOM 678 N N . GLU A 1 90 ? 0.897 2.228 20.201 1.00 55.19 90 GLU A N 1
ATOM 679 C CA . GLU A 1 90 ? 2.118 2.787 19.582 1.00 55.19 90 GLU A CA 1
ATOM 680 C C . GLU A 1 90 ? 2.258 2.437 18.071 1.00 55.19 90 GLU A C 1
ATOM 682 O O . GLU A 1 90 ? 1.340 1.908 17.442 1.00 55.19 90 GLU A O 1
ATOM 687 N N . ASP A 1 91 ? 3.403 2.789 17.464 1.00 58.97 91 ASP A N 1
ATOM 688 C CA . ASP A 1 91 ? 3.751 2.642 16.037 1.00 58.97 91 ASP A CA 1
ATOM 689 C C . ASP A 1 91 ? 3.893 1.163 15.607 1.00 58.97 91 ASP A C 1
ATOM 691 O O . ASP A 1 91 ? 4.833 0.468 15.994 1.00 58.97 91 ASP A O 1
ATOM 695 N N . VAL A 1 92 ? 2.973 0.673 14.766 1.00 68.69 92 VAL A N 1
ATOM 696 C CA . VAL A 1 92 ? 2.955 -0.721 14.285 1.00 68.69 92 VAL A CA 1
ATOM 697 C C . VAL A 1 92 ? 3.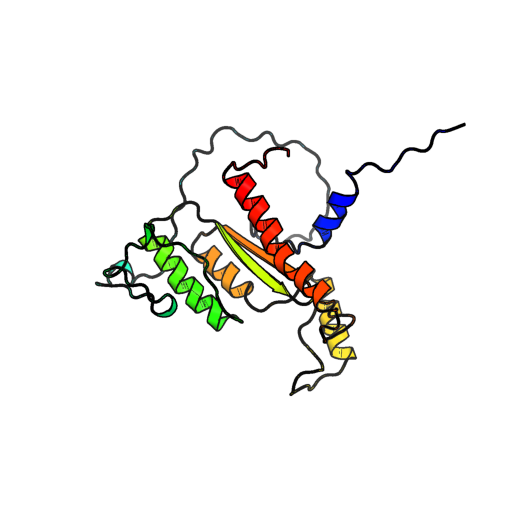708 -0.856 12.956 1.00 68.69 92 VAL A C 1
ATOM 699 O O . VAL A 1 92 ? 3.331 -0.264 11.941 1.00 68.69 92 VAL A O 1
ATOM 702 N N . LYS A 1 93 ? 4.744 -1.703 12.920 1.00 78.88 93 LYS A N 1
ATOM 703 C CA . LYS A 1 93 ? 5.484 -2.062 11.692 1.00 78.88 93 LYS A CA 1
ATOM 704 C C . LYS A 1 93 ? 5.030 -3.419 11.152 1.00 78.88 93 LYS A C 1
ATOM 706 O O . LYS A 1 93 ? 4.739 -4.328 11.916 1.00 78.88 93 LYS A O 1
ATOM 711 N N . HIS A 1 94 ? 4.999 -3.573 9.824 1.00 85.38 94 HIS A N 1
ATOM 712 C CA . HIS A 1 94 ? 4.442 -4.770 9.173 1.00 85.38 94 HIS A CA 1
ATOM 713 C C . HIS A 1 94 ? 5.424 -5.571 8.306 1.00 85.38 94 HIS A C 1
ATOM 715 O O . HIS A 1 94 ? 5.006 -6.519 7.644 1.00 85.38 94 HIS A O 1
ATOM 721 N N . GLY A 1 95 ? 6.705 -5.195 8.248 1.00 89.75 95 GLY A N 1
ATOM 722 C CA . GLY A 1 95 ? 7.694 -5.860 7.387 1.00 89.75 95 GLY A CA 1
ATOM 723 C C . GLY A 1 95 ? 7.390 -5.723 5.887 1.00 89.75 95 GLY A C 1
ATOM 724 O O . GLY A 1 95 ? 6.784 -4.741 5.464 1.00 89.75 95 GLY A O 1
ATOM 725 N N . MET A 1 96 ? 7.814 -6.699 5.079 1.00 89.75 96 MET A N 1
ATOM 726 C CA . MET A 1 96 ? 7.655 -6.683 3.616 1.00 89.75 96 MET A CA 1
ATOM 727 C C . MET A 1 96 ? 6.782 -7.837 3.120 1.00 89.75 96 MET A C 1
ATOM 729 O O . MET A 1 96 ? 6.932 -8.981 3.554 1.00 89.75 96 MET A O 1
ATOM 733 N N . GLY A 1 97 ? 5.926 -7.538 2.145 1.00 90.75 97 GLY A N 1
ATOM 734 C CA . GLY A 1 97 ? 5.119 -8.511 1.421 1.00 90.75 97 GLY A CA 1
ATOM 735 C C . GLY A 1 97 ? 3.819 -8.926 2.112 1.00 90.75 97 GLY A C 1
ATOM 736 O O . GLY A 1 97 ? 3.624 -8.767 3.319 1.00 90.75 97 GLY A O 1
ATOM 737 N N . ILE A 1 98 ? 2.932 -9.514 1.303 1.00 93.88 98 ILE A N 1
ATOM 738 C CA . ILE A 1 98 ? 1.592 -9.971 1.700 1.00 93.88 98 ILE A CA 1
ATOM 739 C C . ILE A 1 98 ? 1.594 -10.849 2.964 1.00 93.88 98 ILE A C 1
ATOM 741 O O . ILE A 1 98 ? 0.793 -10.552 3.852 1.00 93.88 98 ILE A O 1
ATOM 745 N N . PRO A 1 99 ? 2.450 -11.886 3.107 1.00 94.88 99 PRO A N 1
ATOM 746 C CA . PRO A 1 99 ? 2.403 -12.749 4.289 1.00 94.88 99 PRO A CA 1
ATOM 747 C C . PRO A 1 99 ? 2.615 -11.969 5.591 1.00 94.88 99 PRO A C 1
ATOM 749 O O . PRO A 1 99 ? 1.808 -12.083 6.511 1.00 94.88 99 PRO A O 1
ATOM 752 N N . SER A 1 100 ? 3.628 -11.100 5.623 1.00 92.94 100 SER A N 1
ATOM 753 C CA . SER A 1 100 ? 3.997 -10.321 6.808 1.00 92.94 100 SER A CA 1
ATOM 754 C C . SER A 1 100 ? 2.887 -9.351 7.228 1.00 92.94 100 SER A C 1
ATOM 756 O O . SER A 1 100 ? 2.428 -9.378 8.371 1.00 92.94 100 SER A O 1
ATOM 758 N N . ILE A 1 101 ? 2.373 -8.544 6.291 1.00 94.25 101 ILE A N 1
ATOM 759 C CA . ILE A 1 101 ? 1.300 -7.592 6.610 1.00 94.25 101 ILE A CA 1
ATOM 760 C C . ILE A 1 101 ? -0.022 -8.293 6.951 1.00 94.25 101 ILE A C 1
ATOM 762 O O . ILE A 1 101 ? -0.784 -7.777 7.762 1.00 94.25 101 ILE A O 1
ATOM 766 N N . SER A 1 102 ? -0.308 -9.466 6.376 1.00 94.06 102 SER A N 1
ATOM 767 C CA . SER A 1 102 ? -1.550 -10.192 6.668 1.00 94.06 102 SER A CA 1
ATOM 768 C C . SER A 1 102 ? -1.621 -10.660 8.122 1.00 94.06 102 SER A C 1
ATOM 770 O O . SER A 1 102 ? -2.661 -10.506 8.760 1.00 94.06 102 SER A O 1
ATOM 772 N N . ILE A 1 103 ? -0.503 -11.153 8.663 1.00 93.94 103 ILE A N 1
ATOM 773 C CA . ILE A 1 103 ? -0.385 -11.564 10.064 1.00 93.94 103 ILE A CA 1
ATOM 774 C C . ILE A 1 103 ? -0.609 -10.357 10.976 1.00 93.94 103 ILE A C 1
ATOM 776 O O . ILE A 1 103 ? -1.482 -10.397 11.844 1.00 93.94 103 ILE A O 1
ATOM 780 N N . MET A 1 104 ? 0.103 -9.256 10.707 1.00 93.06 104 MET A N 1
ATOM 781 C CA . MET A 1 104 ? -0.049 -8.008 11.458 1.00 93.06 104 MET A CA 1
ATOM 782 C C . MET A 1 104 ? -1.505 -7.524 11.442 1.00 93.06 104 MET A C 1
ATOM 784 O O . MET A 1 104 ? -2.064 -7.218 12.490 1.00 93.06 104 MET A O 1
ATOM 788 N N . LEU A 1 105 ? -2.159 -7.509 10.275 1.00 94.25 105 LEU A N 1
ATOM 789 C CA . LEU A 1 105 ? -3.544 -7.051 10.148 1.00 94.25 105 LEU A CA 1
ATOM 790 C C . LEU A 1 105 ? -4.535 -7.949 10.886 1.00 94.25 105 LEU A C 1
ATOM 792 O O . LEU A 1 105 ? -5.494 -7.438 11.457 1.00 94.25 105 LEU A O 1
ATOM 796 N N . HIS A 1 106 ? -4.334 -9.267 10.886 1.00 93.88 106 HIS A N 1
ATOM 797 C CA . HIS A 1 106 ? -5.193 -10.170 11.647 1.00 93.88 106 HIS A CA 1
ATOM 798 C C . HIS A 1 106 ? -5.150 -9.848 13.141 1.00 93.88 106 HIS A C 1
ATOM 800 O O . HIS A 1 106 ? -6.201 -9.764 13.775 1.00 93.88 106 HIS A O 1
ATOM 806 N N . GLU A 1 107 ? -3.962 -9.632 13.696 1.00 93.00 107 GLU A N 1
ATOM 807 C CA . GLU A 1 107 ? -3.806 -9.329 15.117 1.00 93.00 107 GLU A CA 1
ATOM 808 C C . GLU A 1 107 ? -4.247 -7.908 15.463 1.00 93.00 107 GLU A C 1
ATOM 810 O O . GLU A 1 107 ? -4.985 -7.717 16.426 1.00 93.00 107 GLU A O 1
ATOM 815 N N . LEU A 1 108 ? -3.905 -6.925 14.629 1.00 90.00 108 LEU A N 1
ATOM 816 C CA . LEU A 1 108 ? -4.301 -5.533 14.822 1.00 90.00 108 LEU A CA 1
ATOM 817 C C . LEU A 1 108 ? -5.821 -5.347 14.750 1.00 90.00 108 LEU A C 1
ATOM 819 O O . LEU A 1 108 ? -6.396 -4.617 15.550 1.00 90.00 108 LEU A O 1
ATOM 823 N N . ILE A 1 109 ? -6.510 -6.014 13.822 1.00 92.31 109 ILE A N 1
ATOM 824 C CA . ILE A 1 109 ? -7.971 -5.902 13.730 1.00 92.31 109 ILE A CA 1
ATOM 825 C C . ILE A 1 109 ? -8.642 -6.564 14.943 1.00 92.31 109 ILE A C 1
ATOM 827 O O . ILE A 1 109 ? -9.606 -6.007 15.466 1.00 92.31 109 ILE A O 1
ATOM 831 N N . LYS A 1 110 ? -8.131 -7.708 15.426 1.00 89.69 110 LYS A N 1
ATOM 832 C CA . LYS A 1 110 ? -8.615 -8.323 16.676 1.00 89.69 110 LYS A CA 1
ATOM 833 C C . LYS A 1 110 ? -8.378 -7.405 17.875 1.00 89.69 110 LYS A C 1
ATOM 835 O O . LYS A 1 110 ? -9.291 -7.210 18.667 1.00 89.69 110 LYS A O 1
ATOM 840 N N . LEU A 1 111 ? -7.205 -6.780 17.964 1.00 86.31 111 LEU A N 1
ATOM 841 C CA . LEU A 1 111 ? -6.879 -5.792 18.992 1.00 86.31 111 LEU A CA 1
ATOM 842 C C . LEU A 1 111 ? -7.890 -4.636 19.010 1.00 86.31 111 LEU A C 1
ATOM 844 O O . LEU A 1 111 ? -8.475 -4.343 20.049 1.00 86.31 111 LEU A O 1
ATOM 848 N N . LEU A 1 112 ? -8.139 -4.012 17.855 1.00 87.62 112 LEU A N 1
ATOM 849 C CA . LEU A 1 112 ? -9.104 -2.914 17.718 1.00 87.62 112 LEU A CA 1
ATOM 850 C C . LEU A 1 112 ? -10.536 -3.346 18.061 1.00 87.62 112 LEU A C 1
ATOM 852 O O . LEU A 1 112 ? -11.308 -2.562 18.611 1.00 87.62 112 LEU A O 1
ATOM 856 N N . HIS A 1 113 ? -10.892 -4.586 17.727 1.00 88.06 113 HIS A N 1
ATOM 857 C CA . HIS A 1 113 ? -12.187 -5.168 18.056 1.00 88.06 113 HIS A CA 1
ATOM 858 C C . HIS A 1 113 ? -12.354 -5.382 19.565 1.00 88.06 113 HIS A C 1
ATOM 860 O O . HIS A 1 113 ? -13.334 -4.905 20.136 1.00 88.06 113 HIS A O 1
ATOM 866 N N . HIS A 1 114 ? -11.376 -6.012 20.224 1.00 84.38 114 HIS A N 1
ATOM 867 C CA . HIS A 1 114 ? -11.374 -6.229 21.678 1.00 84.38 114 HIS A CA 1
ATOM 868 C C . HIS A 1 114 ? -11.345 -4.911 22.459 1.00 84.38 114 HIS A C 1
ATOM 870 O O . HIS A 1 114 ? -12.001 -4.788 23.489 1.00 84.38 114 HIS A O 1
ATOM 876 N N . ALA A 1 115 ? -10.650 -3.895 21.942 1.00 82.44 115 ALA A N 1
ATOM 877 C CA . ALA A 1 115 ? -10.643 -2.541 22.498 1.00 82.44 115 ALA A CA 1
ATOM 878 C C . ALA A 1 115 ? -11.936 -1.746 22.214 1.00 82.44 115 ALA A C 1
ATOM 880 O O . ALA A 1 115 ? -12.032 -0.580 22.595 1.00 82.44 115 ALA A O 1
ATOM 881 N N . GLN A 1 116 ? -12.923 -2.351 21.538 1.00 83.69 116 GLN A N 1
ATOM 882 C CA . GLN A 1 116 ? -14.200 -1.736 21.162 1.00 83.69 116 GLN A CA 1
ATOM 883 C C . GLN A 1 116 ? -14.032 -0.410 20.403 1.00 83.69 116 GLN A C 1
ATOM 885 O O . GLN A 1 116 ? -14.840 0.514 20.536 1.00 83.69 116 GLN A O 1
ATOM 890 N N . CYS A 1 117 ? -12.980 -0.302 19.586 1.00 83.19 117 CYS A N 1
ATOM 891 C CA . CYS A 1 117 ? -12.737 0.896 18.802 1.00 83.19 117 CYS A CA 1
ATOM 892 C C . CYS A 1 117 ? -13.863 1.111 17.777 1.00 83.19 117 CYS A C 1
ATOM 894 O O . CYS A 1 117 ? -14.387 0.172 17.168 1.00 83.19 117 CYS A O 1
ATOM 896 N N . CYS A 1 118 ? -14.208 2.377 17.556 1.00 84.00 118 CYS A N 1
ATOM 897 C CA . CYS A 1 118 ? -15.182 2.803 16.559 1.00 84.00 118 CYS A CA 1
ATOM 898 C C . CYS A 1 118 ? -14.590 3.889 15.659 1.00 84.00 118 CYS A C 1
ATOM 900 O O . CYS A 1 118 ? -13.651 4.583 16.041 1.00 84.00 118 CYS A O 1
ATOM 902 N N . ASP A 1 119 ? -15.121 3.991 14.441 1.00 85.81 119 ASP A N 1
ATOM 903 C CA . ASP A 1 119 ? -14.755 5.000 13.440 1.00 85.81 119 ASP A CA 1
ATOM 904 C C . ASP A 1 119 ? -13.254 5.027 13.093 1.00 85.81 119 ASP A C 1
ATOM 906 O O . ASP A 1 119 ? -12.682 6.054 12.721 1.00 85.81 119 ASP A O 1
ATOM 910 N N . VAL A 1 120 ? -12.622 3.853 13.158 1.00 87.38 120 VAL A N 1
ATOM 911 C CA . VAL A 1 120 ? -11.201 3.665 12.859 1.00 87.38 120 VAL A CA 1
ATOM 912 C C . VAL A 1 120 ? -10.932 3.854 11.364 1.00 87.38 120 VAL A C 1
ATOM 914 O O . VAL A 1 120 ? -11.605 3.275 10.505 1.00 87.38 120 VAL A O 1
ATOM 917 N N . THR A 1 121 ? -9.905 4.646 11.051 1.00 89.38 121 THR A N 1
ATOM 918 C CA . THR A 1 121 ? -9.355 4.792 9.697 1.00 89.38 121 THR A CA 1
ATOM 919 C C . THR A 1 121 ? -7.952 4.199 9.652 1.00 89.38 121 THR A C 1
ATOM 921 O O . THR A 1 121 ? -7.065 4.640 10.375 1.00 89.38 121 THR A O 1
ATOM 924 N N . MET A 1 122 ? -7.748 3.217 8.780 1.00 92.69 122 MET A N 1
ATOM 925 C CA . MET A 1 122 ? -6.469 2.550 8.555 1.00 92.69 122 MET A CA 1
ATOM 926 C C . MET A 1 122 ? -5.719 3.233 7.412 1.00 92.69 122 MET A C 1
ATOM 928 O O . MET A 1 122 ? -6.251 3.364 6.311 1.00 92.69 122 MET A O 1
ATOM 932 N N . ILE A 1 123 ? -4.468 3.637 7.621 1.00 93.56 123 ILE A N 1
ATOM 933 C CA . ILE A 1 123 ? -3.650 4.207 6.544 1.00 93.56 123 ILE A CA 1
ATOM 934 C C . ILE A 1 123 ? -2.339 3.441 6.447 1.00 93.56 123 ILE A C 1
ATOM 936 O O . ILE A 1 123 ? -1.541 3.440 7.380 1.00 93.56 123 ILE A O 1
ATOM 940 N N . ARG A 1 124 ? -2.100 2.806 5.297 1.00 94.94 124 ARG A N 1
ATOM 941 C CA . ARG A 1 124 ? -0.800 2.221 4.974 1.00 94.94 124 ARG A CA 1
ATOM 942 C C . ARG A 1 124 ? 0.103 3.308 4.412 1.00 94.94 124 ARG A C 1
ATOM 944 O O . ARG A 1 124 ? -0.241 3.926 3.408 1.00 94.94 124 ARG A O 1
ATOM 951 N N . MET A 1 125 ? 1.273 3.482 5.009 1.00 91.81 125 MET A N 1
AT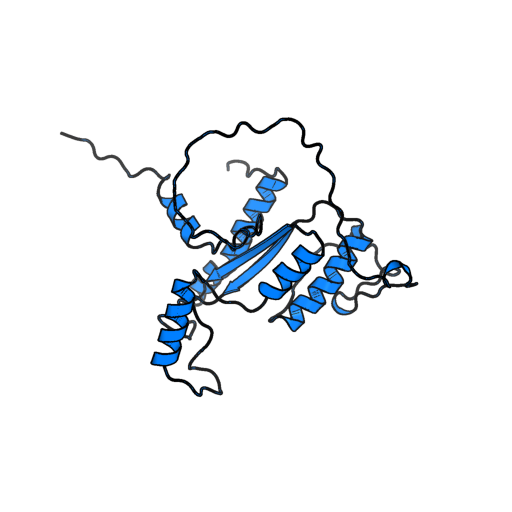OM 952 C CA . MET A 1 125 ? 2.359 4.282 4.447 1.00 91.81 125 MET A CA 1
ATOM 953 C C . MET A 1 125 ? 3.477 3.371 3.953 1.00 91.81 125 MET A C 1
ATOM 955 O O . MET A 1 125 ? 3.823 2.400 4.620 1.00 91.81 125 MET A O 1
ATOM 959 N N . GLY A 1 126 ? 4.042 3.665 2.785 1.00 90.62 126 GLY A N 1
ATOM 960 C CA . GLY A 1 126 ? 5.109 2.833 2.238 1.00 90.62 126 GLY A CA 1
ATOM 961 C C . GLY A 1 126 ? 5.865 3.456 1.077 1.00 90.62 126 GLY A C 1
ATOM 962 O O . GLY A 1 126 ? 5.652 4.606 0.691 1.00 90.62 126 GLY A O 1
ATOM 963 N N . THR A 1 127 ? 6.754 2.661 0.504 1.00 91.81 127 THR A N 1
ATOM 964 C CA . THR A 1 127 ? 7.474 2.982 -0.724 1.00 91.81 127 THR A CA 1
ATOM 965 C C . THR A 1 127 ? 6.943 2.122 -1.864 1.00 91.81 127 THR A C 1
ATOM 967 O O . THR A 1 127 ? 6.311 1.085 -1.660 1.00 91.81 127 THR A O 1
ATOM 970 N N . SER A 1 128 ? 7.166 2.578 -3.087 1.00 92.56 128 SER A N 1
ATOM 971 C CA . SER A 1 128 ? 6.803 1.847 -4.293 1.00 92.56 128 SER A CA 1
ATOM 972 C C . SER A 1 128 ? 7.808 2.126 -5.404 1.00 92.56 128 SER A C 1
ATOM 974 O O . SER A 1 128 ? 8.499 3.150 -5.406 1.00 92.56 128 SER A O 1
ATOM 976 N N . GLY A 1 129 ? 7.898 1.205 -6.358 1.00 82.44 129 GLY A N 1
ATOM 977 C CA . GLY A 1 129 ? 8.440 1.534 -7.671 1.00 82.44 129 GLY A CA 1
ATOM 978 C C . GLY A 1 129 ? 7.342 2.137 -8.538 1.00 82.44 129 GLY A C 1
ATOM 979 O O . GLY A 1 129 ? 6.160 1.924 -8.270 1.00 82.44 129 GLY A O 1
ATOM 980 N N . GLY A 1 130 ? 7.715 2.840 -9.605 1.00 74.00 130 GLY A N 1
ATOM 981 C CA . GLY A 1 130 ? 6.806 3.121 -10.713 1.00 74.00 130 GLY A CA 1
ATOM 982 C C . GLY A 1 130 ? 6.286 1.831 -11.372 1.00 74.00 130 GLY A C 1
ATOM 983 O O . GLY A 1 130 ? 6.190 0.764 -10.763 1.00 74.00 130 GLY A O 1
ATOM 984 N N . ILE A 1 131 ? 5.945 1.885 -12.655 1.00 70.69 131 ILE A N 1
ATOM 985 C CA . ILE A 1 131 ? 5.156 0.817 -13.286 1.00 70.69 131 ILE A CA 1
ATOM 986 C C . ILE A 1 131 ? 6.016 -0.384 -13.732 1.00 70.69 131 ILE A C 1
ATOM 988 O O . ILE A 1 131 ? 6.838 -0.288 -14.642 1.00 70.69 131 ILE A O 1
ATOM 992 N N . GLY A 1 132 ? 5.763 -1.550 -13.130 1.00 61.72 132 GLY A N 1
ATOM 993 C CA . GLY A 1 132 ? 6.348 -2.864 -13.454 1.00 61.72 132 GLY A CA 1
ATOM 994 C C . GLY A 1 132 ? 7.057 -3.507 -12.251 1.00 61.72 132 GLY A C 1
ATOM 995 O O . GLY A 1 132 ? 7.598 -2.801 -11.413 1.00 61.72 132 GLY A O 1
ATOM 996 N N . GLN A 1 133 ? 7.076 -4.840 -12.118 1.00 71.44 133 GLN A N 1
ATOM 997 C CA . GLN A 1 133 ? 7.991 -5.547 -11.189 1.00 71.44 133 GLN A CA 1
ATOM 998 C C . GLN A 1 133 ? 8.796 -6.681 -11.851 1.00 71.44 133 GLN A C 1
ATOM 1000 O O . GLN A 1 133 ? 9.608 -7.315 -11.190 1.00 71.44 133 GLN A O 1
ATOM 1005 N N . GLY A 1 134 ? 8.704 -6.834 -13.178 1.00 85.56 134 GLY A N 1
ATOM 1006 C CA . GLY A 1 134 ? 9.622 -7.643 -13.991 1.00 85.56 134 GLY A CA 1
ATOM 1007 C C . GLY A 1 134 ? 11.002 -6.993 -14.111 1.00 85.56 134 GLY A C 1
ATOM 1008 O O . GLY A 1 134 ? 11.352 -6.462 -15.160 1.00 85.56 134 GLY A O 1
ATOM 1009 N N . ARG A 1 135 ? 11.750 -6.962 -13.008 1.00 93.62 135 ARG A N 1
ATOM 1010 C CA . ARG A 1 135 ? 13.122 -6.449 -12.964 1.00 93.62 135 ARG A CA 1
ATOM 1011 C C . ARG A 1 135 ? 14.058 -7.357 -13.763 1.00 93.62 135 ARG A C 1
ATOM 1013 O O . ARG A 1 135 ? 13.877 -8.570 -13.752 1.00 93.62 135 ARG A O 1
ATOM 1020 N N . LEU A 1 136 ? 15.070 -6.772 -14.401 1.00 94.56 136 LEU A N 1
ATOM 1021 C CA . LEU A 1 136 ? 16.100 -7.522 -15.141 1.00 94.56 136 LEU A CA 1
ATOM 1022 C C . LEU A 1 136 ? 17.372 -7.792 -14.324 1.00 94.56 136 LEU A C 1
ATOM 1024 O O . LEU A 1 136 ? 18.336 -8.335 -14.849 1.00 94.56 136 LEU A O 1
ATOM 1028 N N . ASP A 1 137 ? 17.393 -7.380 -13.061 1.00 93.88 137 ASP A N 1
ATOM 1029 C CA . ASP A 1 137 ? 18.570 -7.384 -12.187 1.00 93.88 137 ASP A CA 1
ATOM 1030 C C . ASP A 1 137 ? 18.408 -8.297 -10.961 1.00 93.88 137 ASP A C 1
ATOM 1032 O O . ASP A 1 137 ? 19.124 -8.163 -9.970 1.00 93.88 137 ASP A O 1
ATOM 1036 N N . GLY A 1 138 ? 17.448 -9.221 -11.023 1.00 92.81 138 GLY A N 1
ATOM 1037 C CA . GLY A 1 138 ? 17.326 -10.307 -10.058 1.00 92.81 138 GLY A CA 1
ATOM 1038 C C . GLY A 1 138 ? 18.280 -11.460 -10.377 1.00 92.81 138 GLY A C 1
ATOM 1039 O O . GLY A 1 138 ? 18.796 -11.573 -11.486 1.00 92.81 138 GLY A O 1
ATOM 1040 N N . ALA A 1 139 ? 18.451 -12.374 -9.418 1.00 95.00 139 ALA A N 1
ATOM 1041 C CA . ALA A 1 139 ? 19.253 -13.586 -9.614 1.00 95.00 139 ALA A CA 1
ATOM 1042 C C . ALA A 1 139 ? 18.719 -14.496 -10.741 1.00 95.00 139 ALA A C 1
ATOM 1044 O O . ALA A 1 139 ? 19.476 -15.260 -11.331 1.00 95.00 139 ALA A O 1
ATOM 1045 N N . LEU A 1 140 ? 17.416 -14.416 -11.037 1.00 94.88 140 LEU A N 1
ATOM 1046 C CA . LEU A 1 140 ? 16.739 -15.189 -12.075 1.00 94.88 140 LEU A CA 1
ATOM 1047 C C . LEU A 1 140 ? 15.971 -14.241 -13.000 1.00 94.88 140 LEU A C 1
ATOM 1049 O O . LEU A 1 140 ? 15.133 -13.467 -12.538 1.00 94.88 140 LEU A O 1
ATOM 1053 N N . CYS A 1 141 ? 16.216 -14.334 -14.308 1.00 95.69 141 CYS A N 1
ATOM 1054 C CA . CYS A 1 141 ? 15.487 -13.572 -15.318 1.00 95.69 141 CYS A CA 1
ATOM 1055 C C . CYS A 1 141 ? 15.373 -14.377 -16.618 1.00 95.69 141 CYS A C 1
ATOM 1057 O O . CYS A 1 141 ? 16.373 -14.685 -17.259 1.00 95.69 141 CYS A O 1
ATOM 1059 N N . SER A 1 142 ? 14.144 -14.713 -17.011 1.00 94.94 142 SER A N 1
ATOM 1060 C CA . SER A 1 142 ? 13.835 -15.511 -18.211 1.00 94.94 142 SER A CA 1
ATOM 1061 C C . SER A 1 142 ? 13.135 -14.705 -19.313 1.00 94.94 142 SER A C 1
ATOM 1063 O O . SER A 1 142 ? 12.587 -15.266 -20.265 1.00 94.94 142 SER A O 1
ATOM 1065 N N . PHE A 1 143 ? 13.125 -13.377 -19.196 1.00 95.38 143 PHE A N 1
ATOM 1066 C CA . PHE A 1 143 ? 12.489 -12.470 -20.147 1.00 95.38 143 PHE A CA 1
ATOM 1067 C C . PHE A 1 143 ? 13.423 -11.322 -20.538 1.00 95.38 143 PHE A C 1
ATOM 1069 O O . PHE A 1 143 ? 14.395 -11.021 -19.849 1.00 95.38 143 PHE A O 1
ATOM 1076 N N . SER A 1 144 ? 13.131 -10.699 -21.681 1.00 95.44 144 SER A N 1
ATOM 1077 C CA . SER A 1 144 ? 13.930 -9.611 -22.238 1.00 95.44 144 SER A CA 1
ATOM 1078 C C . SER A 1 144 ? 13.419 -8.235 -21.804 1.00 95.44 144 SER A C 1
ATOM 1080 O O . SER A 1 144 ? 12.310 -8.089 -21.272 1.00 95.44 144 SER A O 1
ATOM 1082 N N . ARG A 1 145 ? 14.215 -7.197 -22.082 1.00 93.56 145 ARG A N 1
ATOM 1083 C CA . ARG A 1 145 ? 13.849 -5.798 -21.826 1.00 93.56 145 ARG A CA 1
ATOM 1084 C C . ARG A 1 145 ? 12.590 -5.379 -22.579 1.00 93.56 145 ARG A C 1
ATOM 1086 O O . ARG A 1 145 ? 11.772 -4.647 -22.031 1.00 93.56 145 ARG A O 1
ATOM 1093 N N . GLU A 1 146 ? 12.398 -5.881 -23.791 1.00 94.56 146 GLU A N 1
ATOM 1094 C CA . GLU A 1 146 ? 11.234 -5.586 -24.628 1.00 94.56 146 GLU A CA 1
ATOM 1095 C C . GLU A 1 146 ? 9.960 -6.143 -23.986 1.00 94.56 146 GLU A C 1
ATOM 1097 O O . GLU A 1 146 ? 8.967 -5.427 -23.881 1.00 94.56 146 GLU A O 1
ATOM 1102 N N . LYS A 1 147 ? 10.007 -7.381 -23.466 1.00 94.25 147 LYS A N 1
ATOM 1103 C CA . LYS A 1 147 ? 8.877 -7.991 -22.742 1.00 94.25 147 LYS A CA 1
ATOM 1104 C C . LYS A 1 147 ? 8.538 -7.234 -21.457 1.00 94.25 147 LYS A C 1
ATOM 1106 O O . LYS A 1 147 ? 7.359 -7.046 -21.159 1.00 94.25 147 LYS A O 1
ATOM 1111 N N . LYS A 1 148 ? 9.553 -6.772 -20.714 1.00 93.25 148 LYS A N 1
ATOM 1112 C CA . LYS A 1 148 ? 9.356 -5.887 -19.554 1.00 93.25 148 LYS A CA 1
ATOM 1113 C C . LYS A 1 148 ? 8.642 -4.600 -19.973 1.00 93.25 148 LYS A C 1
ATOM 1115 O O . LYS A 1 148 ? 7.632 -4.245 -19.370 1.00 93.25 148 LYS A O 1
ATOM 1120 N N . ALA A 1 149 ? 9.154 -3.912 -20.993 1.00 91.38 149 ALA A N 1
ATOM 1121 C CA . ALA A 1 149 ? 8.601 -2.641 -21.454 1.00 91.38 149 ALA A CA 1
ATOM 1122 C C . ALA A 1 149 ? 7.150 -2.789 -21.934 1.00 91.38 149 ALA A C 1
ATOM 1124 O O . ALA A 1 149 ? 6.299 -1.969 -21.598 1.00 91.38 149 ALA A O 1
ATOM 1125 N N . ASP A 1 150 ? 6.856 -3.854 -22.675 1.00 93.12 150 ASP A N 1
ATOM 1126 C CA . ASP A 1 150 ? 5.513 -4.197 -23.137 1.00 93.12 150 ASP A CA 1
ATOM 1127 C C . ASP A 1 150 ? 4.544 -4.453 -21.962 1.00 93.12 150 ASP A C 1
ATOM 1129 O O . ASP A 1 150 ? 3.451 -3.884 -21.916 1.00 93.12 150 ASP A O 1
ATOM 1133 N N . TYR A 1 151 ? 4.970 -5.206 -20.939 1.00 92.19 151 TYR A N 1
ATOM 1134 C CA . TYR A 1 151 ? 4.187 -5.380 -19.709 1.00 92.19 151 TYR A CA 1
ATOM 1135 C C . TYR A 1 151 ? 3.918 -4.052 -18.991 1.00 92.19 151 TYR A C 1
ATOM 1137 O O . TYR A 1 151 ? 2.772 -3.763 -18.640 1.00 92.19 151 TYR A O 1
ATOM 1145 N N . SER A 1 152 ? 4.949 -3.226 -18.792 1.00 89.31 152 SER A N 1
ATOM 1146 C CA . SER A 1 152 ? 4.793 -1.938 -18.117 1.00 89.31 152 SER A CA 1
ATOM 1147 C C . SER A 1 152 ? 3.840 -1.018 -18.878 1.00 89.31 152 SER A C 1
ATOM 1149 O O . SER A 1 152 ? 2.954 -0.442 -18.253 1.00 89.31 152 SER A O 1
ATOM 1151 N N . LYS A 1 153 ? 3.937 -0.948 -20.214 1.00 89.38 153 LYS A N 1
ATOM 1152 C CA . LYS A 1 153 ? 3.006 -0.185 -21.066 1.00 89.38 153 LYS A CA 1
ATOM 1153 C C . LYS A 1 153 ? 1.560 -0.632 -20.873 1.00 89.38 153 LYS A C 1
ATOM 1155 O O . LYS A 1 153 ? 0.693 0.209 -20.643 1.00 89.38 153 LYS A O 1
ATOM 1160 N N . ARG A 1 154 ? 1.295 -1.944 -20.886 1.00 91.56 154 ARG A N 1
ATOM 1161 C CA . ARG A 1 154 ? -0.051 -2.473 -20.606 1.00 91.56 154 ARG A CA 1
ATOM 1162 C C . ARG A 1 154 ? -0.558 -2.075 -19.225 1.00 91.56 154 ARG A C 1
ATOM 1164 O O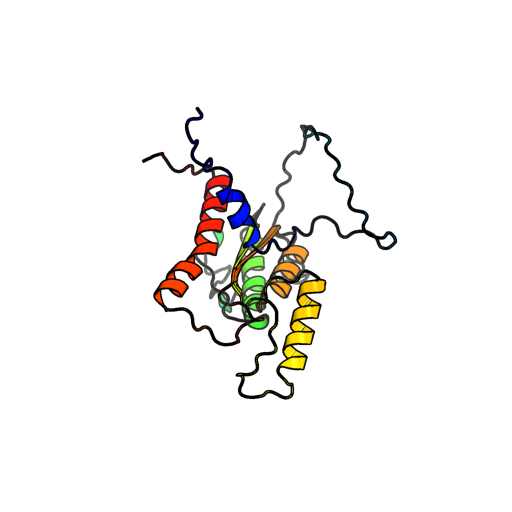 . ARG A 1 154 ? -1.712 -1.678 -19.104 1.00 91.56 154 ARG A O 1
ATOM 1171 N N . ALA A 1 155 ? 0.294 -2.126 -18.202 1.00 90.81 155 ALA A N 1
ATOM 1172 C CA . ALA A 1 155 ? -0.074 -1.689 -16.859 1.00 90.81 155 ALA A CA 1
ATOM 1173 C C . ALA A 1 155 ? -0.427 -0.186 -16.812 1.00 90.81 155 ALA A C 1
ATOM 1175 O O . ALA A 1 155 ? -1.403 0.186 -16.162 1.00 90.81 155 ALA A O 1
ATOM 1176 N N . GLN A 1 156 ? 0.287 0.679 -17.548 1.00 88.38 156 GLN A N 1
ATOM 1177 C CA . GLN A 1 156 ? -0.069 2.106 -17.616 1.00 88.38 156 GLN A CA 1
ATOM 1178 C C . GLN A 1 156 ? -1.429 2.342 -18.286 1.00 88.38 156 GLN A C 1
ATOM 1180 O O . GLN A 1 156 ? -2.167 3.226 -17.842 1.00 88.38 156 GLN A O 1
ATOM 1185 N N . ILE A 1 157 ? -1.741 1.571 -19.340 1.00 93.12 157 ILE A N 1
ATOM 1186 C CA . ILE A 1 157 ? -3.010 1.645 -20.086 1.00 93.12 157 ILE A CA 1
ATOM 1187 C C . ILE A 1 157 ? -4.193 1.371 -19.155 1.00 93.12 157 ILE A C 1
ATOM 1189 O O . ILE A 1 157 ? -5.201 2.067 -19.227 1.00 93.12 157 ILE A O 1
ATOM 1193 N N . VAL A 1 158 ? -4.048 0.425 -18.225 1.00 92.94 158 VAL A N 1
ATOM 1194 C CA . VAL A 1 158 ? -5.062 0.136 -17.195 1.00 92.94 158 VAL A CA 1
ATOM 1195 C C . VAL A 1 158 ? -4.909 1.006 -15.938 1.00 92.94 158 VAL A C 1
ATOM 1197 O O . VAL A 1 158 ? -5.349 0.634 -14.856 1.00 92.94 158 VAL A O 1
ATOM 1200 N N . ALA A 1 159 ? -4.291 2.181 -16.084 1.00 92.06 159 ALA A N 1
ATOM 1201 C CA . ALA A 1 159 ? -4.150 3.221 -15.066 1.00 92.06 159 ALA A CA 1
ATOM 1202 C C . ALA A 1 159 ? -3.332 2.853 -13.812 1.00 92.06 159 ALA A C 1
ATOM 1204 O O . ALA A 1 159 ? -3.374 3.588 -12.826 1.00 92.06 159 ALA A O 1
ATOM 1205 N N . VAL A 1 160 ? -2.511 1.797 -13.847 1.00 91.69 160 VAL A N 1
ATOM 1206 C CA . VAL A 1 160 ? -1.522 1.559 -12.782 1.00 91.69 160 VAL A CA 1
ATOM 1207 C C . VAL A 1 160 ? -0.507 2.704 -12.794 1.00 91.69 160 VAL A C 1
ATOM 1209 O O . VAL A 1 160 ? -0.102 3.178 -13.860 1.00 91.69 160 VAL A O 1
ATOM 1212 N N . ARG A 1 161 ? -0.121 3.189 -11.610 1.00 91.62 161 ARG A N 1
ATOM 1213 C CA . ARG A 1 161 ? 0.839 4.299 -11.443 1.00 91.62 161 ARG A CA 1
ATOM 1214 C C . ARG A 1 161 ? 2.072 3.917 -10.638 1.00 91.62 161 ARG A C 1
ATOM 1216 O O . ARG A 1 161 ? 3.138 4.479 -10.859 1.00 91.62 161 ARG A O 1
ATOM 1223 N N . ASN A 1 162 ? 1.946 2.932 -9.764 1.00 93.38 162 ASN A N 1
ATOM 1224 C CA . ASN A 1 162 ? 3.020 2.430 -8.929 1.00 93.38 162 ASN A CA 1
ATOM 1225 C C . ASN A 1 162 ? 2.794 0.951 -8.597 1.00 93.38 162 ASN A C 1
ATOM 1227 O O . ASN A 1 162 ? 1.695 0.427 -8.790 1.00 93.38 162 ASN A O 1
ATOM 1231 N N . ILE A 1 163 ? 3.843 0.277 -8.126 1.00 92.31 163 ILE A N 1
ATOM 1232 C CA . ILE A 1 163 ? 3.797 -1.122 -7.696 1.00 92.31 163 ILE A CA 1
ATOM 1233 C C . ILE A 1 163 ? 4.551 -1.300 -6.375 1.00 92.31 163 ILE A C 1
ATOM 1235 O O . ILE A 1 163 ? 5.698 -0.873 -6.217 1.00 92.31 163 ILE A O 1
ATOM 1239 N N . GLU A 1 164 ? 3.893 -1.980 -5.445 1.00 94.69 164 GLU A N 1
ATOM 1240 C CA . GLU A 1 164 ? 4.353 -2.360 -4.110 1.00 94.69 164 GLU A CA 1
ATOM 1241 C C . GLU A 1 164 ? 3.826 -3.772 -3.789 1.00 94.69 164 GLU A C 1
ATOM 1243 O O . GLU A 1 164 ? 3.391 -4.472 -4.705 1.00 94.69 164 GLU A O 1
ATOM 1248 N N . MET A 1 165 ? 3.932 -4.239 -2.542 1.00 95.06 165 MET A N 1
ATOM 1249 C CA . MET A 1 165 ? 3.731 -5.660 -2.228 1.00 95.06 165 MET A CA 1
ATOM 1250 C C . MET A 1 165 ? 2.734 -5.924 -1.092 1.00 95.06 165 MET A C 1
ATOM 1252 O O . MET A 1 165 ? 2.648 -7.057 -0.624 1.00 95.06 165 MET A O 1
ATOM 1256 N N . GLU A 1 166 ? 1.968 -4.928 -0.637 1.00 96.56 166 GLU A N 1
ATOM 1257 C CA . GLU A 1 166 ? 1.121 -5.053 0.557 1.00 96.56 166 GLU A CA 1
ATOM 1258 C C . GLU A 1 166 ? -0.328 -4.574 0.368 1.00 96.56 166 GLU A C 1
ATOM 1260 O O . GLU A 1 166 ? -1.237 -5.059 1.048 1.00 96.56 166 GLU A O 1
ATOM 1265 N N . SER A 1 167 ? -0.582 -3.637 -0.549 1.00 95.31 167 SER A N 1
ATOM 1266 C CA . SER A 1 167 ? -1.857 -2.914 -0.652 1.00 95.31 167 SER A CA 1
ATOM 1267 C C . SER A 1 167 ? -3.053 -3.819 -0.933 1.00 95.31 167 SER A C 1
ATOM 1269 O O . SER A 1 167 ? -4.150 -3.553 -0.444 1.00 95.31 167 SER A O 1
ATOM 1271 N N . THR A 1 168 ? -2.850 -4.913 -1.673 1.00 95.62 168 THR A N 1
ATOM 1272 C CA . THR A 1 168 ? -3.937 -5.813 -2.084 1.00 95.62 168 THR A CA 1
ATOM 1273 C C . THR A 1 168 ? -4.587 -6.497 -0.880 1.00 95.62 168 THR A C 1
ATOM 1275 O O . THR A 1 168 ? -5.810 -6.447 -0.718 1.00 95.62 168 THR A O 1
ATOM 1278 N N . VAL A 1 169 ? -3.786 -7.112 -0.001 1.00 95.81 169 VAL A N 1
ATOM 1279 C CA . VAL A 1 169 ? -4.313 -7.771 1.204 1.00 95.81 169 VAL A CA 1
ATOM 1280 C C . VAL A 1 169 ? -4.790 -6.742 2.227 1.00 95.81 169 VAL A C 1
ATOM 1282 O O . VAL A 1 169 ? -5.849 -6.932 2.820 1.00 95.81 169 VAL A O 1
ATOM 1285 N N . PHE A 1 170 ? -4.090 -5.609 2.346 1.00 96.88 170 PHE A N 1
ATOM 1286 C CA . PHE A 1 170 ? -4.489 -4.495 3.204 1.00 96.88 170 PHE A CA 1
ATOM 1287 C C . PHE A 1 170 ? -5.894 -3.982 2.870 1.00 96.88 170 PHE A C 1
ATOM 1289 O O . PHE A 1 170 ? -6.771 -3.969 3.736 1.00 96.88 170 PHE A O 1
ATOM 1296 N N . ALA A 1 171 ? -6.141 -3.632 1.605 1.00 95.56 171 ALA A N 1
ATOM 1297 C CA . ALA A 1 171 ? -7.438 -3.145 1.151 1.00 95.56 171 ALA A CA 1
ATOM 1298 C C . ALA A 1 171 ? -8.533 -4.207 1.330 1.00 95.56 171 ALA A C 1
ATOM 1300 O O . ALA A 1 171 ? -9.634 -3.901 1.791 1.00 95.56 171 ALA A O 1
ATOM 1301 N N . THR A 1 172 ? -8.221 -5.468 1.015 1.00 95.62 172 THR A N 1
ATOM 1302 C CA . THR A 1 172 ? -9.177 -6.577 1.122 1.00 95.62 172 THR A CA 1
ATOM 1303 C C . THR A 1 172 ? -9.593 -6.830 2.569 1.00 95.62 172 THR A C 1
ATOM 1305 O O . THR A 1 172 ? -10.788 -6.926 2.852 1.00 95.62 172 THR A O 1
ATOM 1308 N N . MET A 1 173 ? -8.639 -6.921 3.498 1.00 96.25 173 MET A N 1
ATOM 1309 C CA . MET A 1 173 ? -8.925 -7.177 4.912 1.00 96.25 173 MET A CA 1
ATOM 1310 C C . MET A 1 173 ? -9.676 -6.011 5.552 1.00 96.25 173 MET A C 1
ATOM 1312 O O . MET A 1 173 ? -10.716 -6.237 6.171 1.00 96.25 173 MET A O 1
ATOM 1316 N N . CYS A 1 174 ? -9.232 -4.770 5.324 1.00 94.31 174 CYS A N 1
ATOM 1317 C CA . CYS A 1 174 ? -9.917 -3.591 5.854 1.00 94.31 174 CYS A CA 1
ATOM 1318 C C . CYS A 1 174 ? -11.372 -3.527 5.375 1.00 94.31 174 CYS A C 1
ATOM 1320 O O . CYS A 1 174 ? -12.289 -3.415 6.188 1.00 94.31 174 CYS A O 1
ATOM 1322 N N . ARG A 1 175 ? -11.607 -3.717 4.068 1.00 93.31 175 ARG A N 1
ATOM 1323 C CA . ARG A 1 175 ? -12.961 -3.747 3.500 1.00 93.31 175 ARG A CA 1
ATOM 1324 C C . ARG A 1 175 ? -13.812 -4.864 4.100 1.00 93.31 175 ARG A C 1
ATOM 1326 O O . ARG A 1 175 ? -14.986 -4.651 4.395 1.00 93.31 175 ARG A O 1
ATOM 1333 N N . ARG A 1 176 ? -13.248 -6.061 4.292 1.00 92.75 176 ARG A N 1
ATOM 1334 C CA . ARG A 1 176 ? -13.977 -7.192 4.891 1.00 92.75 176 ARG A CA 1
ATOM 1335 C C . ARG A 1 176 ? -14.401 -6.917 6.333 1.00 92.75 176 ARG A C 1
ATOM 1337 O O . ARG A 1 176 ? -15.452 -7.432 6.717 1.00 92.75 176 ARG A O 1
ATOM 1344 N N . CYS A 1 177 ? -13.636 -6.115 7.068 1.00 91.19 177 CYS A N 1
ATOM 1345 C CA . CYS A 1 177 ? -13.871 -5.749 8.466 1.00 91.19 177 CYS A CA 1
ATOM 1346 C C . CYS A 1 177 ? -14.608 -4.411 8.657 1.00 91.19 177 CYS A C 1
ATOM 1348 O O . CYS A 1 177 ? -14.774 -3.966 9.789 1.00 91.19 177 CYS A O 1
ATOM 1350 N N . GLY A 1 178 ? -15.065 -3.775 7.571 1.00 87.19 178 GLY A N 1
ATOM 1351 C CA . GLY A 1 178 ? -15.793 -2.503 7.638 1.00 87.19 178 GLY A CA 1
ATOM 1352 C C . GLY A 1 178 ? -14.917 -1.298 8.000 1.00 87.19 178 GLY A C 1
ATOM 1353 O O . GLY A 1 178 ? -15.435 -0.280 8.445 1.00 87.19 178 GLY A O 1
ATOM 1354 N N . LEU A 1 179 ? -13.598 -1.400 7.819 1.00 88.12 179 LEU A N 1
ATOM 1355 C CA . LEU A 1 179 ? -12.647 -0.332 8.118 1.00 88.12 179 LEU A CA 1
ATOM 1356 C C . LEU A 1 179 ? -12.468 0.590 6.910 1.00 88.12 179 LEU A C 1
ATOM 1358 O O . LEU A 1 179 ? -12.244 0.127 5.787 1.00 88.12 179 LEU A O 1
ATOM 1362 N N . LYS A 1 180 ? -12.494 1.905 7.155 1.00 92.00 180 LYS A N 1
ATOM 1363 C CA . LYS A 1 180 ? -12.064 2.901 6.165 1.00 92.00 180 LYS A CA 1
ATOM 1364 C C . LYS A 1 180 ? -10.560 2.755 5.982 1.00 92.00 180 LYS A C 1
ATOM 1366 O O . LYS A 1 180 ? -9.835 2.741 6.974 1.00 92.00 180 LYS A O 1
ATOM 1371 N N . ALA A 1 181 ? -10.094 2.641 4.743 1.00 94.31 181 ALA A N 1
ATOM 1372 C CA . ALA A 1 181 ? -8.687 2.381 4.473 1.00 94.31 181 ALA A CA 1
ATOM 1373 C C . ALA A 1 181 ? -8.137 3.196 3.303 1.00 94.31 181 ALA A C 1
ATOM 1375 O O . ALA A 1 181 ? -8.825 3.401 2.304 1.00 94.31 181 ALA A O 1
ATOM 1376 N N . ALA A 1 182 ? -6.877 3.611 3.421 1.00 95.75 182 ALA A N 1
ATOM 1377 C CA . ALA A 1 182 ? -6.115 4.253 2.356 1.00 95.75 182 ALA A CA 1
ATOM 1378 C C . ALA A 1 182 ? -4.680 3.712 2.314 1.00 95.75 182 ALA A C 1
ATOM 1380 O O . ALA A 1 182 ? -4.112 3.355 3.345 1.00 95.75 182 ALA A O 1
ATOM 1381 N N . ALA A 1 183 ? -4.081 3.671 1.126 1.00 95.12 183 ALA A N 1
ATOM 1382 C CA . ALA A 1 183 ? -2.663 3.379 0.948 1.00 95.12 183 ALA A CA 1
ATOM 1383 C C . ALA A 1 183 ? -1.981 4.592 0.312 1.00 95.12 183 ALA A C 1
ATOM 1385 O O . ALA A 1 183 ? -2.417 5.079 -0.729 1.00 95.12 183 ALA A O 1
ATOM 1386 N N . VAL A 1 184 ? -0.922 5.078 0.951 1.00 95.62 184 VAL A N 1
ATOM 1387 C CA . VAL A 1 184 ? -0.147 6.243 0.531 1.00 95.62 184 VAL A CA 1
ATOM 1388 C C . VAL A 1 184 ? 1.298 5.804 0.374 1.00 95.62 184 VAL A C 1
ATOM 1390 O O . VAL A 1 184 ? 1.964 5.439 1.344 1.00 95.62 184 VAL A O 1
ATOM 1393 N N . CYS A 1 185 ? 1.798 5.833 -0.856 1.00 94.62 185 CYS A N 1
ATOM 1394 C CA . CYS A 1 185 ? 3.161 5.415 -1.145 1.00 94.62 185 CYS A CA 1
ATOM 1395 C C . CYS A 1 185 ? 3.937 6.519 -1.849 1.00 94.62 185 CYS A C 1
ATOM 1397 O O . CYS A 1 185 ? 3.399 7.204 -2.717 1.00 94.62 185 CYS A O 1
ATOM 1399 N N . VAL A 1 186 ? 5.217 6.654 -1.504 1.00 94.44 186 VAL A N 1
ATOM 1400 C CA . VAL A 1 186 ? 6.162 7.444 -2.298 1.00 94.44 186 VAL A CA 1
ATOM 1401 C C . VAL A 1 186 ? 6.785 6.565 -3.379 1.00 94.44 186 VAL A C 1
ATOM 1403 O O . VAL A 1 186 ? 7.148 5.412 -3.130 1.00 94.44 186 VAL A O 1
ATOM 1406 N N . THR A 1 187 ? 6.901 7.095 -4.592 1.00 93.81 187 THR A N 1
ATOM 1407 C CA . THR A 1 187 ? 7.587 6.424 -5.700 1.00 93.81 187 THR A CA 1
ATOM 1408 C C . THR A 1 187 ? 9.072 6.766 -5.656 1.00 93.81 187 THR A C 1
ATOM 1410 O O . THR A 1 187 ? 9.431 7.940 -5.707 1.00 93.81 187 THR A O 1
ATOM 1413 N N . LEU A 1 188 ? 9.936 5.754 -5.558 1.00 91.50 188 LEU A N 1
ATOM 1414 C CA . LEU A 1 188 ? 11.390 5.956 -5.438 1.00 91.50 188 LEU A CA 1
ATOM 1415 C C . LEU A 1 188 ? 12.130 5.962 -6.780 1.00 91.50 188 LEU A C 1
ATOM 1417 O O . LEU A 1 188 ? 13.261 6.427 -6.856 1.00 91.50 188 LEU A O 1
ATOM 1421 N N . LEU A 1 189 ? 11.520 5.412 -7.828 1.00 91.31 189 LEU A N 1
ATOM 1422 C CA . LEU A 1 189 ? 12.100 5.342 -9.166 1.00 91.31 189 LEU A CA 1
ATOM 1423 C C . LEU A 1 189 ? 11.016 5.148 -10.223 1.00 91.31 189 LEU A C 1
ATOM 1425 O O . LEU A 1 189 ? 9.986 4.523 -9.947 1.00 91.31 189 LEU A O 1
ATOM 1429 N N . ASP A 1 190 ? 11.290 5.598 -11.446 1.00 90.69 190 ASP A N 1
ATOM 1430 C CA . ASP A 1 190 ? 10.498 5.230 -12.616 1.00 90.69 190 ASP A CA 1
ATOM 1431 C C . ASP A 1 190 ? 11.008 3.911 -13.212 1.00 90.69 190 ASP A C 1
ATOM 1433 O O . ASP A 1 190 ? 12.146 3.791 -13.667 1.00 90.69 190 ASP A O 1
ATOM 1437 N N . ARG A 1 191 ? 10.135 2.901 -13.213 1.00 88.06 191 ARG A N 1
ATOM 1438 C CA . ARG A 1 191 ? 10.448 1.546 -13.680 1.00 88.06 191 ARG A CA 1
ATOM 1439 C C . ARG A 1 191 ? 10.471 1.406 -15.199 1.00 88.06 191 ARG A C 1
ATOM 1441 O O . ARG A 1 191 ? 10.939 0.372 -15.693 1.00 88.06 191 ARG A O 1
ATOM 1448 N N . LEU A 1 192 ? 10.002 2.424 -15.921 1.00 86.88 192 LEU A N 1
ATOM 1449 C CA . LEU A 1 192 ? 10.205 2.541 -17.362 1.00 86.88 192 LEU A CA 1
ATOM 1450 C C . LEU A 1 192 ? 11.664 2.853 -17.707 1.00 86.88 192 LEU A C 1
ATOM 1452 O O . LEU A 1 192 ? 12.178 2.312 -18.683 1.00 86.88 192 LEU A O 1
ATOM 1456 N N . GLU A 1 193 ? 12.335 3.637 -16.864 1.00 88.31 193 GLU A N 1
ATOM 1457 C CA . GLU A 1 193 ? 13.700 4.112 -17.100 1.00 88.31 193 GLU A CA 1
ATOM 1458 C C . GLU A 1 193 ? 14.747 3.147 -16.530 1.00 88.31 193 GLU A C 1
ATOM 1460 O O . GLU A 1 193 ? 15.690 2.744 -17.216 1.00 88.31 193 GLU A O 1
ATOM 1465 N N . CYS A 1 194 ? 14.576 2.713 -15.277 1.00 89.06 194 CYS A N 1
ATOM 1466 C CA . CYS A 1 194 ? 15.562 1.880 -14.593 1.00 89.06 194 CYS A CA 1
ATOM 1467 C C . CYS A 1 194 ? 14.938 0.817 -13.678 1.00 89.06 194 CYS A C 1
ATOM 1469 O O . CYS A 1 194 ? 13.757 0.844 -13.341 1.00 89.06 194 CYS A O 1
ATOM 1471 N N . ASP A 1 195 ? 15.741 -0.177 -13.288 1.00 93.06 195 ASP A N 1
ATOM 1472 C CA . ASP A 1 195 ? 15.387 -1.095 -12.195 1.00 93.06 195 ASP A CA 1
ATOM 1473 C C . ASP A 1 195 ? 16.148 -0.765 -10.902 1.00 93.06 195 ASP A C 1
ATOM 1475 O O . ASP A 1 195 ? 15.646 -1.013 -9.807 1.00 93.06 195 ASP A O 1
ATOM 1479 N N . GLN A 1 196 ? 17.322 -0.147 -10.995 1.00 92.75 196 GLN A N 1
ATOM 1480 C CA . GLN A 1 196 ? 18.145 0.202 -9.841 1.00 92.75 196 GLN A CA 1
ATOM 1481 C C . GLN A 1 196 ? 17.776 1.578 -9.278 1.00 92.75 196 GLN A C 1
ATOM 1483 O O . GLN A 1 196 ? 17.521 2.527 -10.024 1.00 92.75 196 GLN A O 1
ATOM 1488 N N . ILE A 1 197 ? 17.763 1.682 -7.948 1.00 90.06 197 ILE A N 1
ATOM 1489 C CA . ILE A 1 197 ? 17.628 2.964 -7.257 1.00 90.06 197 ILE A CA 1
ATOM 1490 C C . ILE A 1 197 ? 18.993 3.646 -7.314 1.00 90.06 197 ILE A C 1
ATOM 1492 O O . ILE A 1 197 ? 19.877 3.346 -6.521 1.00 90.06 197 ILE A O 1
ATOM 1496 N N . ASN A 1 198 ? 19.147 4.554 -8.273 1.00 89.50 198 ASN A N 1
ATOM 1497 C CA . ASN A 1 198 ? 20.400 5.277 -8.504 1.00 89.50 198 ASN A CA 1
ATOM 1498 C C . ASN A 1 198 ? 20.378 6.701 -7.929 1.00 89.50 198 ASN A C 1
ATOM 1500 O O . ASN A 1 198 ? 21.321 7.461 -8.139 1.00 89.50 198 ASN A O 1
ATOM 1504 N N . LEU A 1 199 ? 19.289 7.087 -7.255 1.00 88.62 199 LEU A N 1
ATOM 1505 C CA . LEU A 1 199 ? 19.189 8.399 -6.629 1.00 88.62 199 LEU A CA 1
ATOM 1506 C C . LEU A 1 199 ? 20.197 8.509 -5.472 1.00 88.62 199 LEU A C 1
ATOM 1508 O O . LEU A 1 199 ? 20.333 7.554 -4.702 1.00 88.62 199 LEU A O 1
ATOM 1512 N N . PRO A 1 200 ? 20.869 9.665 -5.324 1.00 92.38 200 PRO A N 1
ATOM 1513 C CA . PRO A 1 200 ? 21.703 9.957 -4.166 1.00 92.38 200 PRO A CA 1
ATOM 1514 C C . PRO A 1 200 ? 20.964 9.746 -2.835 1.00 92.38 200 PRO A C 1
ATOM 1516 O O . PRO A 1 200 ? 19.744 9.908 -2.742 1.00 92.38 200 PRO A O 1
ATOM 1519 N N . HIS A 1 201 ? 21.707 9.354 -1.798 1.00 90.38 201 HIS A N 1
ATOM 1520 C CA . HIS A 1 201 ? 21.128 8.969 -0.508 1.00 90.38 201 HIS A CA 1
ATOM 1521 C C . HIS A 1 201 ? 20.349 10.108 0.166 1.00 90.38 201 HIS A C 1
ATOM 1523 O O . HIS A 1 201 ? 19.274 9.876 0.707 1.00 90.38 201 HIS A O 1
ATOM 1529 N N . ASP A 1 202 ? 20.855 11.334 0.086 1.00 90.31 202 ASP A N 1
ATOM 1530 C CA . ASP A 1 202 ? 20.201 12.552 0.570 1.00 90.31 202 ASP A CA 1
ATOM 1531 C C . ASP A 1 202 ? 18.821 12.769 -0.070 1.00 90.31 202 ASP A C 1
ATOM 1533 O O . ASP A 1 202 ? 17.856 13.070 0.632 1.00 90.31 202 ASP A O 1
ATOM 1537 N N . ILE A 1 203 ? 18.687 12.507 -1.372 1.00 89.75 203 ILE A N 1
ATOM 1538 C CA . ILE A 1 203 ? 17.400 12.589 -2.077 1.00 89.75 203 ILE A CA 1
ATOM 1539 C C . ILE A 1 203 ? 16.433 11.498 -1.600 1.00 89.75 203 ILE A C 1
ATOM 1541 O O . ILE A 1 203 ? 15.242 11.748 -1.409 1.00 89.75 203 ILE A O 1
ATOM 1545 N N . LEU A 1 204 ? 16.920 10.277 -1.368 1.00 82.94 204 LEU A N 1
ATOM 1546 C CA . LEU A 1 204 ? 16.079 9.191 -0.852 1.00 82.94 204 LEU A CA 1
ATOM 1547 C C . LEU A 1 204 ? 15.581 9.478 0.568 1.00 82.94 204 LEU A C 1
ATOM 1549 O O . LEU A 1 204 ? 14.408 9.234 0.859 1.00 82.94 204 LEU A O 1
ATOM 1553 N N . VAL A 1 205 ? 16.447 10.032 1.419 1.00 80.88 205 VAL A N 1
ATOM 1554 C CA . VAL A 1 205 ? 16.098 10.486 2.772 1.00 80.88 205 VAL A CA 1
ATOM 1555 C C . VAL A 1 205 ? 15.044 11.591 2.724 1.00 80.88 205 VAL A C 1
ATOM 1557 O O . VAL A 1 205 ? 14.154 11.609 3.566 1.00 80.88 205 VAL A O 1
ATOM 1560 N N . GLU A 1 206 ? 15.073 12.468 1.720 1.00 90.75 206 GLU A N 1
ATOM 1561 C CA . GLU A 1 206 ? 14.037 13.486 1.514 1.00 90.75 206 GLU A CA 1
ATOM 1562 C C . GLU A 1 206 ? 12.691 12.883 1.057 1.00 90.75 206 GLU A C 1
ATOM 1564 O O . GLU A 1 206 ? 11.618 13.379 1.405 1.00 90.75 206 GLU A O 1
ATOM 1569 N N . TYR A 1 207 ? 12.713 11.801 0.272 1.00 87.94 207 TYR A N 1
ATOM 1570 C CA . TYR A 1 207 ? 11.501 11.210 -0.312 1.00 87.94 207 TYR A CA 1
ATOM 1571 C C . TYR A 1 207 ? 10.728 10.349 0.688 1.00 87.94 207 TYR A C 1
ATOM 1573 O O . TYR A 1 207 ? 9.498 10.415 0.746 1.00 87.94 207 TYR A O 1
ATOM 1581 N N . GLN A 1 208 ? 11.438 9.546 1.479 1.00 80.69 208 GLN A N 1
ATOM 1582 C CA . GLN A 1 208 ? 10.860 8.617 2.453 1.00 80.69 208 GLN A CA 1
ATOM 1583 C C . GLN A 1 208 ? 9.862 9.242 3.453 1.00 80.69 208 GLN A C 1
ATOM 1585 O O . GLN A 1 208 ? 8.833 8.607 3.690 1.00 80.69 208 GLN A O 1
ATOM 1590 N N . PRO A 1 209 ? 10.064 10.458 4.005 1.00 82.31 209 PRO A N 1
ATOM 1591 C CA . PRO A 1 209 ? 9.117 11.069 4.938 1.00 82.31 209 PRO A CA 1
ATOM 1592 C C . PRO A 1 209 ? 7.894 11.707 4.262 1.00 82.31 209 PRO A C 1
ATOM 1594 O O . PRO A 1 209 ? 6.957 12.101 4.955 1.00 82.31 209 PRO A O 1
ATOM 1597 N N . ARG A 1 210 ? 7.835 11.816 2.926 1.00 90.06 210 ARG A N 1
ATOM 1598 C CA . ARG A 1 210 ? 6.718 12.495 2.235 1.00 90.06 210 ARG A CA 1
ATOM 1599 C C . ARG A 1 210 ? 5.338 11.882 2.533 1.00 90.06 210 ARG A C 1
ATOM 1601 O O . ARG A 1 210 ? 4.417 12.653 2.808 1.00 90.06 210 ARG A O 1
ATOM 1608 N N . PRO A 1 211 ? 5.154 10.542 2.544 1.00 89.38 211 PRO A N 1
ATOM 1609 C CA . PRO A 1 211 ? 3.892 9.936 2.968 1.00 89.38 211 PRO A CA 1
ATOM 1610 C C . PRO A 1 211 ? 3.556 10.266 4.422 1.00 89.38 211 PRO A C 1
ATOM 1612 O O . PRO A 1 211 ? 2.410 10.586 4.720 1.00 89.38 211 PRO A O 1
ATOM 1615 N N . GLN A 1 212 ? 4.554 10.242 5.312 1.00 83.19 212 GLN A N 1
ATOM 1616 C CA . GLN A 1 212 ? 4.370 10.568 6.725 1.00 83.19 212 GLN A CA 1
ATOM 1617 C C . GLN A 1 212 ? 3.885 12.008 6.902 1.00 83.19 212 GLN A C 1
ATOM 1619 O O . GLN A 1 212 ? 2.933 12.225 7.641 1.00 83.19 212 GLN A O 1
ATOM 1624 N N . LEU A 1 213 ? 4.478 12.968 6.187 1.00 82.94 213 LEU A N 1
ATOM 1625 C CA . LEU A 1 213 ? 4.083 14.377 6.239 1.00 82.94 213 LEU A CA 1
ATOM 1626 C C . LEU A 1 213 ? 2.644 14.590 5.743 1.00 82.94 213 LEU A C 1
ATOM 1628 O O . LEU A 1 213 ? 1.859 15.317 6.353 1.00 82.94 213 LEU A O 1
ATOM 1632 N N . LEU A 1 214 ? 2.277 13.936 4.637 1.00 88.25 214 LEU A N 1
ATOM 1633 C CA . LEU A 1 214 ? 0.917 14.002 4.107 1.00 88.25 214 LEU A CA 1
ATOM 1634 C C . LEU A 1 214 ? -0.095 13.434 5.111 1.00 88.25 214 LEU A C 1
ATOM 1636 O O . LEU A 1 214 ? -1.124 14.056 5.379 1.00 88.25 214 LEU A O 1
ATOM 1640 N N . ILE A 1 215 ? 0.214 12.275 5.691 1.00 87.31 215 ILE A N 1
ATOM 1641 C CA . ILE A 1 215 ? -0.653 11.600 6.657 1.00 87.31 215 ILE A CA 1
ATOM 1642 C C . ILE A 1 215 ? -0.736 12.392 7.960 1.00 87.31 215 ILE A C 1
ATOM 1644 O O . ILE A 1 215 ? -1.832 12.559 8.486 1.00 87.31 215 ILE A O 1
ATOM 1648 N N . SER A 1 216 ? 0.372 12.941 8.461 1.00 84.12 216 SER A N 1
ATOM 1649 C CA . SER A 1 216 ? 0.361 13.770 9.667 1.00 84.12 216 SER A CA 1
ATOM 1650 C C . SER A 1 216 ? -0.510 15.006 9.479 1.00 84.12 216 SER A C 1
ATOM 1652 O O . SER A 1 216 ? -1.279 15.348 10.371 1.00 84.12 216 SER A O 1
ATOM 1654 N N . ASN A 1 217 ? -0.457 15.641 8.304 1.00 85.56 217 ASN A N 1
ATOM 1655 C CA . ASN A 1 217 ? -1.304 16.790 7.989 1.00 85.56 217 ASN A CA 1
ATOM 1656 C C . ASN A 1 217 ? -2.782 16.395 7.887 1.00 85.56 217 ASN A C 1
ATOM 1658 O O . ASN A 1 217 ? -3.642 17.102 8.411 1.00 85.56 217 ASN A O 1
ATOM 1662 N N . PHE A 1 218 ? -3.081 15.245 7.277 1.00 87.69 218 PHE A N 1
ATOM 1663 C CA . PHE A 1 218 ? -4.432 14.688 7.259 1.00 87.69 218 PHE A CA 1
ATOM 1664 C C . PHE A 1 218 ? -4.956 14.416 8.678 1.00 87.69 218 PHE A C 1
ATOM 1666 O O . PHE A 1 218 ? -6.080 14.799 8.998 1.00 87.69 218 PHE A O 1
ATOM 1673 N N . ILE A 1 219 ? -4.142 13.805 9.545 1.00 82.25 219 ILE A N 1
ATOM 1674 C CA . ILE A 1 219 ? -4.503 13.527 10.941 1.00 82.25 219 ILE A CA 1
ATOM 1675 C C . ILE A 1 219 ? -4.746 14.837 11.690 1.00 82.25 219 ILE A C 1
ATOM 1677 O O . ILE A 1 219 ? -5.818 14.993 12.264 1.00 82.25 219 ILE A O 1
ATOM 1681 N N . LYS A 1 220 ? -3.814 15.800 11.627 1.00 80.94 220 LYS A N 1
ATOM 1682 C CA . LYS A 1 220 ? -3.939 17.127 12.258 1.00 80.94 220 LYS A CA 1
ATOM 1683 C C . LYS A 1 220 ? -5.269 17.803 11.922 1.00 80.94 220 LYS A C 1
ATOM 1685 O O . LYS A 1 220 ? -5.984 18.232 12.824 1.00 80.94 220 LYS A O 1
ATOM 1690 N N . GLN A 1 221 ? -5.639 17.820 10.639 1.00 84.94 221 GLN A N 1
ATOM 1691 C CA . GLN A 1 221 ? -6.912 18.382 10.178 1.00 84.94 221 GLN A CA 1
ATOM 1692 C C . GLN A 1 221 ? -8.126 17.632 10.740 1.00 84.94 221 GLN A C 1
ATOM 1694 O O . GLN A 1 221 ? -9.130 18.253 11.077 1.00 84.94 221 GLN A O 1
ATOM 1699 N N . ARG A 1 222 ? -8.047 16.302 10.862 1.00 82.56 222 ARG A N 1
ATOM 1700 C CA . ARG A 1 222 ? -9.130 15.465 11.401 1.00 82.56 222 ARG A CA 1
ATOM 1701 C C . ARG A 1 222 ? -9.307 15.602 12.910 1.00 82.56 222 ARG A C 1
ATOM 1703 O O . ARG A 1 222 ? -10.438 15.513 13.373 1.00 82.56 222 ARG A O 1
ATOM 1710 N N . VAL A 1 223 ? -8.223 15.813 13.657 1.00 79.62 223 VAL A N 1
ATOM 1711 C CA . VAL A 1 223 ? -8.256 15.957 15.124 1.00 79.62 223 VAL A CA 1
ATOM 1712 C C . VAL A 1 223 ? -8.365 17.413 15.596 1.00 79.62 223 VAL A C 1
ATOM 1714 O O . VAL A 1 223 ? -8.350 17.667 16.795 1.00 79.62 223 VAL A O 1
ATOM 1717 N N . GLY A 1 224 ? -8.479 18.377 14.674 1.00 82.19 224 GLY A N 1
ATOM 1718 C CA . GLY A 1 224 ? -8.622 19.799 15.006 1.00 82.19 224 GLY A CA 1
ATOM 1719 C C . GLY A 1 224 ? -7.339 20.466 15.516 1.00 82.19 224 GLY A C 1
ATOM 1720 O O . GLY A 1 224 ? -7.400 21.517 16.150 1.00 82.19 224 GLY A O 1
ATOM 1721 N N . LEU A 1 225 ? -6.171 19.877 15.245 1.00 72.44 225 LEU A N 1
ATOM 1722 C CA . LEU A 1 225 ? -4.876 20.478 15.555 1.00 72.44 225 LEU A CA 1
ATOM 1723 C C . LEU A 1 225 ? -4.462 21.379 14.387 1.00 72.44 225 LEU A C 1
ATOM 1725 O O . LEU A 1 225 ? -3.916 20.913 13.388 1.00 72.44 225 LEU A O 1
ATOM 1729 N N . HIS A 1 226 ? -4.756 22.672 14.496 1.00 71.38 226 HIS A N 1
ATOM 1730 C CA . HIS A 1 226 ? -4.280 23.677 13.549 1.00 71.38 226 HIS A CA 1
ATOM 1731 C C . HIS A 1 226 ? -2.867 24.126 13.923 1.00 71.38 226 HIS A C 1
ATOM 1733 O O . HIS A 1 226 ? -2.591 24.402 15.091 1.00 71.38 226 HIS A O 1
ATOM 1739 N N . ASP A 1 227 ? -1.981 24.219 12.930 1.00 62.59 227 ASP A N 1
ATOM 1740 C CA . ASP A 1 227 ? -0.675 24.839 13.130 1.00 62.59 227 ASP A CA 1
ATOM 1741 C C . ASP A 1 227 ? -0.897 26.320 13.484 1.00 62.59 227 ASP A C 1
ATOM 1743 O O . ASP A 1 227 ? -1.532 27.063 12.731 1.00 62.59 227 ASP A O 1
ATOM 1747 N N . GLN A 1 228 ? -0.422 26.736 14.661 1.00 47.75 228 GLN A N 1
ATOM 1748 C CA . GLN A 1 228 ? -0.388 28.149 15.033 1.00 47.75 228 GLN A CA 1
ATOM 1749 C C . GLN A 1 228 ? 0.570 28.864 14.072 1.00 47.75 228 GLN A C 1
ATOM 1751 O O . GLN A 1 228 ? 1.682 28.366 13.874 1.00 47.75 228 GLN A O 1
ATOM 1756 N N . PRO A 1 229 ? 0.177 29.990 13.453 1.00 48.84 229 PRO A N 1
ATOM 1757 C CA . PRO A 1 229 ? 1.088 30.742 12.605 1.00 48.84 229 PRO A CA 1
ATOM 1758 C C . PRO A 1 229 ? 2.249 31.259 13.463 1.00 48.84 229 PRO A C 1
ATOM 1760 O O . PRO A 1 229 ? 2.042 32.057 14.376 1.00 48.84 229 PRO A O 1
ATOM 1763 N N . SER A 1 230 ? 3.448 30.746 13.186 1.00 40.62 230 SER A N 1
ATOM 1764 C CA . SER A 1 230 ? 4.730 31.257 13.685 1.00 40.62 230 SER A CA 1
ATOM 1765 C C . SER A 1 230 ? 5.097 32.577 13.025 1.00 40.62 230 SER A C 1
ATOM 1767 O O . SER A 1 230 ? 4.938 32.633 11.781 1.00 40.62 230 SER A O 1
#

pLDDT: mean 72.95, std 24.47, range [24.66, 96.88]

Radius of gyration: 22.33 Å; chains: 1; bounding box: 51×68×55 Å

Organism: Myotis davidii (NCBI:txid225400)

Foldseek 3Di:
DDDDDDPDPPVVVVVVVVQWPFPDDPPDDDDPDDDDDDDDDDDDDDDDPDDPPDWAWFADPDPCPVVDPWDQLVVVRDTPVPDPLLVDDDDDDQDFAAVRNLSVLVSVSVSSRVNRHTPAEAEAEEAWAFFFDQAPPDPDHDDDPVVRLVRSVVCVVVPGTTDGGHVVSVVVSCVVRVHHYYYTYFHQYHPNVHDDNPDDPVVVVVRRCPSVVVVVVVVCVVVVNDDDDD

Secondary structure (DSSP, 8-state):
-PPPPPPPTTSSHHHHTTSS--------PPPTT------------PPPS-------B-----TTGGG-S--EETTTTEETTTS-GGG--------SHHHHHHHHHHHHHHHHHHTT-BS-EEEEEEEEBSS----SSSS---S-HHHHHHHHHHHHHTT---B-SSHHHHHHHHHHTT-EEEEEEEE---TTT-SS--S-HHHHHHHTTHHHHHHHHHHHHHHT-PPP--

InterPro domains:
  IPR000845 Nucleoside phosphorylase domain [PF01048] (141-194)
  IPR035994 Nucleoside phosphorylase superfamily [G3DSA:3.40.50.1580] (44-93)
  IPR035994 Nucleoside phosphorylase superfamily [G3DSA:3.40.50.1580] (94-131)
  IPR035994 Nucleoside phosphorylase superfamily [G3DSA:3.40.50.1580] (132-227)
  IPR035994 Nucleoside phosphorylase superfamily [SSF53167] (92-219)